Protein AF-0000000080640232 (afdb_homodimer)

Structure (mmCIF, N/CA/C/O backbone):
data_AF-0000000080640232-model_v1
#
loop_
_entity.id
_entity.type
_entity.pdbx_description
1 polymer 'RNase H type-1 domain-containing protein'
#
loop_
_atom_site.group_PDB
_atom_site.id
_atom_site.type_symbol
_atom_site.label_atom_id
_atom_site.label_alt_id
_atom_site.label_comp_id
_atom_site.label_asym_id
_atom_site.label_entity_id
_atom_site.label_seq_id
_atom_site.pdbx_PDB_ins_code
_atom_site.Cartn_x
_atom_site.Cartn_y
_atom_site.Cartn_z
_atom_site.occupancy
_atom_site.B_iso_or_equiv
_atom_site.auth_seq_id
_atom_site.auth_comp_id
_atom_site.auth_asym_id
_atom_site.auth_atom_id
_atom_site.pdbx_PDB_model_num
ATOM 1 N N . MET A 1 1 ? -16.219 -13.844 7.098 1 64.94 1 MET A N 1
ATOM 2 C CA . MET A 1 1 ? -15.445 -12.703 6.633 1 64.94 1 MET A CA 1
ATOM 3 C C . MET A 1 1 ? -14.914 -12.938 5.223 1 64.94 1 MET A C 1
ATOM 5 O O . MET A 1 1 ? -14.602 -14.07 4.859 1 64.94 1 MET A O 1
ATOM 9 N N . MET A 1 2 ? -15.164 -11.992 4.281 1 86.12 2 MET A N 1
ATOM 10 C CA . MET A 1 2 ? -14.773 -12.203 2.891 1 86.12 2 MET A CA 1
ATOM 11 C C . MET A 1 2 ? -13.258 -12.289 2.762 1 86.12 2 MET A C 1
ATOM 13 O O . MET A 1 2 ? -12.523 -11.625 3.502 1 86.12 2 MET A O 1
ATOM 17 N N . PRO A 1 3 ? -12.766 -13.195 1.991 1 94.94 3 PRO A N 1
ATOM 18 C CA . PRO A 1 3 ? -11.312 -13.305 1.827 1 94.94 3 PRO A CA 1
ATOM 19 C C . PRO A 1 3 ? -10.672 -12.023 1.308 1 94.94 3 PRO A C 1
ATOM 21 O O . PRO A 1 3 ? -11.32 -11.266 0.574 1 94.94 3 PRO A O 1
ATOM 24 N N . ALA A 1 4 ? -9.469 -11.773 1.752 1 98 4 ALA A N 1
ATOM 25 C CA . ALA A 1 4 ? -8.688 -10.711 1.118 1 98 4 ALA A CA 1
ATOM 26 C C . ALA A 1 4 ? -8.414 -11.031 -0.348 1 98 4 ALA A C 1
ATOM 28 O O . ALA A 1 4 ? -8.039 -12.156 -0.685 1 98 4 ALA A O 1
ATOM 29 N N . GLU A 1 5 ? -8.711 -10.078 -1.207 1 98.62 5 GLU A N 1
ATOM 30 C CA . GLU A 1 5 ? -8.391 -10.227 -2.625 1 98.62 5 GLU A CA 1
ATOM 31 C C . GLU A 1 5 ? -7.035 -9.617 -2.955 1 98.62 5 GLU A C 1
ATOM 33 O O . GLU A 1 5 ? -6.801 -8.438 -2.682 1 98.62 5 GLU A O 1
ATOM 38 N N . ILE A 1 6 ? -6.156 -10.422 -3.543 1 98.88 6 ILE A N 1
ATOM 39 C CA . ILE A 1 6 ? -4.801 -9.945 -3.805 1 98.88 6 ILE A CA 1
ATOM 40 C C . ILE A 1 6 ? -4.461 -10.141 -5.281 1 98.88 6 ILE A C 1
ATOM 42 O O . ILE A 1 6 ? -4.43 -11.273 -5.773 1 98.88 6 ILE A O 1
ATOM 46 N N . TYR A 1 7 ? -4.23 -9.039 -5.977 1 98.94 7 TYR A N 1
ATOM 47 C CA . TYR A 1 7 ? -3.77 -9.07 -7.359 1 98.94 7 TYR A CA 1
ATOM 48 C C . TYR A 1 7 ? -2.254 -8.93 -7.434 1 98.94 7 TYR A C 1
ATOM 50 O O . TYR A 1 7 ? -1.674 -8.031 -6.82 1 98.94 7 TYR A O 1
ATOM 58 N N . VAL A 1 8 ? -1.625 -9.891 -8.203 1 98.94 8 VAL A N 1
ATOM 59 C CA . VAL A 1 8 ? -0.167 -9.867 -8.242 1 98.94 8 VAL A CA 1
ATOM 60 C C . VAL A 1 8 ? 0.308 -9.906 -9.695 1 98.94 8 VAL A C 1
ATOM 62 O O . VAL A 1 8 ? -0.36 -10.477 -10.555 1 98.94 8 VAL A O 1
ATOM 65 N N . ASP A 1 9 ? 1.468 -9.281 -9.93 1 98.94 9 ASP A N 1
ATOM 66 C CA . ASP A 1 9 ? 2.102 -9.289 -11.242 1 98.94 9 ASP A CA 1
ATOM 67 C C . ASP A 1 9 ? 3.602 -9.023 -11.133 1 98.94 9 ASP A C 1
ATOM 69 O O . ASP A 1 9 ? 4.047 -8.32 -10.219 1 98.94 9 ASP A O 1
ATOM 73 N N . GLY A 1 10 ? 4.344 -9.641 -12.008 1 98.88 10 GLY A N 1
ATOM 74 C CA . GLY A 1 10 ? 5.758 -9.352 -12.203 1 98.88 10 GLY A CA 1
ATOM 75 C C . GLY A 1 10 ? 6.066 -8.773 -13.57 1 98.88 10 GLY A C 1
ATOM 76 O O . GLY A 1 10 ? 5.352 -9.047 -14.539 1 98.88 10 GLY A O 1
ATOM 77 N N . ALA A 1 11 ? 7.125 -7.977 -13.586 1 98.62 11 ALA A N 1
ATOM 78 C CA . ALA A 1 11 ? 7.578 -7.395 -14.844 1 98.62 11 ALA A CA 1
ATOM 79 C C . ALA A 1 11 ? 9.102 -7.328 -14.906 1 98.62 11 ALA A C 1
ATOM 81 O O . ALA A 1 11 ? 9.766 -7.215 -13.867 1 98.62 11 ALA A O 1
ATOM 82 N N . SER A 1 12 ? 9.617 -7.391 -16.109 1 98.56 12 SER A N 1
ATOM 83 C CA . SER A 1 12 ? 11.055 -7.301 -16.344 1 98.56 12 SER A CA 1
ATOM 84 C C . SER A 1 12 ? 11.359 -6.422 -17.547 1 98.56 12 SER A C 1
ATOM 86 O O . SER A 1 12 ? 10.703 -6.527 -18.578 1 98.56 12 SER A O 1
ATOM 88 N N . ALA A 1 13 ? 12.305 -5.504 -17.359 1 98 13 ALA A N 1
ATOM 89 C CA . ALA A 1 13 ? 12.867 -4.77 -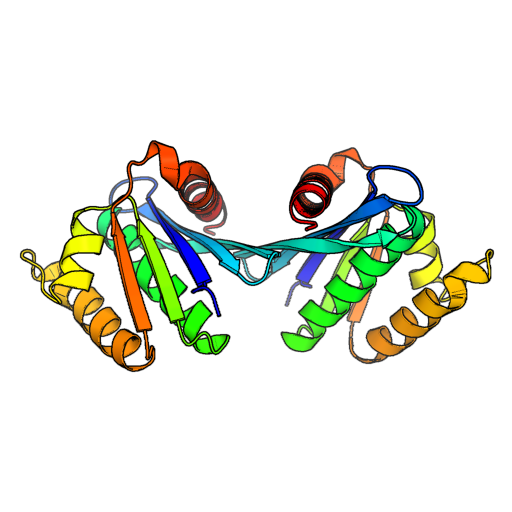18.5 1 98 13 ALA A CA 1
ATOM 90 C C . ALA A 1 13 ? 14 -5.551 -19.141 1 98 13 ALA A C 1
ATOM 92 O O . ALA A 1 13 ? 15.164 -5.414 -18.75 1 98 13 ALA A O 1
ATOM 93 N N . GLY A 1 14 ? 13.727 -6.238 -20.141 1 96.19 14 GLY A N 1
ATOM 94 C CA . GLY A 1 14 ? 14.594 -7.293 -20.641 1 96.19 14 GLY A CA 1
ATOM 95 C C . GLY A 1 14 ? 14.273 -8.656 -20.062 1 96.19 14 GLY A C 1
ATOM 96 O O . GLY A 1 14 ? 13.359 -8.789 -19.25 1 96.19 14 GLY A O 1
ATOM 97 N N . ASN A 1 15 ? 15.023 -9.641 -20.609 1 96.06 15 ASN A N 1
ATOM 98 C CA . ASN A 1 15 ? 14.797 -11 -20.109 1 96.06 15 ASN A CA 1
ATOM 99 C C . ASN A 1 15 ? 16.047 -11.852 -20.219 1 96.06 15 ASN A C 1
ATOM 101 O O . ASN A 1 15 ? 16.25 -12.562 -21.203 1 96.06 15 ASN A O 1
ATOM 105 N N . PRO A 1 16 ? 16.828 -11.891 -19 1 97.25 16 PRO A N 1
ATOM 106 C CA . PRO A 1 16 ? 16.562 -11.234 -17.719 1 97.25 16 PRO A CA 1
ATOM 107 C C . PRO A 1 16 ? 16.922 -9.75 -17.734 1 97.25 16 PRO A C 1
ATOM 109 O O . PRO A 1 16 ? 17.578 -9.281 -18.672 1 97.25 16 PRO A O 1
ATOM 112 N N . GLY A 1 17 ? 16.469 -8.969 -16.797 1 98.19 17 GLY A N 1
ATOM 113 C CA . GLY A 1 17 ? 16.766 -7.566 -16.578 1 98.19 17 GLY A CA 1
ATOM 114 C C . GLY A 1 17 ? 16.172 -7.02 -15.297 1 98.19 17 GLY A C 1
ATOM 115 O O . GLY A 1 17 ? 15.633 -7.777 -14.484 1 98.19 17 GLY A O 1
ATOM 116 N N . PRO A 1 18 ? 16.375 -5.699 -15.109 1 98.62 18 PRO A N 1
ATOM 117 C CA . PRO A 1 18 ? 15.703 -5.082 -13.961 1 98.62 18 PRO A CA 1
ATOM 118 C C . PRO A 1 18 ? 14.219 -5.43 -13.891 1 98.62 18 PRO A C 1
ATOM 120 O O . PRO A 1 18 ? 13.5 -5.305 -14.883 1 98.62 18 PRO A O 1
ATOM 123 N N . SER A 1 19 ? 13.828 -5.918 -12.68 1 98.88 19 SER A N 1
ATOM 124 C CA . SER A 1 19 ? 12.469 -6.43 -12.531 1 98.88 19 SER A CA 1
ATOM 125 C C . SER A 1 19 ? 11.789 -5.844 -11.305 1 98.88 19 SER A C 1
ATOM 127 O O . SER A 1 19 ? 12.453 -5.297 -10.422 1 98.88 19 SER A O 1
ATOM 129 N N . GLY A 1 20 ? 10.523 -5.84 -11.352 1 98.88 20 GLY A N 1
ATOM 130 C CA . GLY A 1 20 ? 9.688 -5.402 -10.242 1 98.88 20 GLY A CA 1
ATOM 131 C C . GLY A 1 20 ? 8.414 -6.215 -10.102 1 98.88 20 GLY A C 1
ATOM 132 O O . GLY A 1 20 ? 8.008 -6.902 -11.039 1 98.88 20 GLY A O 1
ATOM 133 N N . ILE A 1 21 ? 7.883 -6.16 -8.898 1 98.94 21 ILE A N 1
ATOM 134 C CA . ILE A 1 21 ? 6.605 -6.832 -8.672 1 98.94 21 ILE A CA 1
ATOM 135 C C . ILE A 1 21 ? 5.574 -5.824 -8.164 1 98.94 21 ILE A C 1
ATOM 137 O O . ILE A 1 21 ? 5.93 -4.84 -7.512 1 98.94 21 ILE A O 1
ATOM 141 N N . GLY A 1 22 ? 4.367 -6.059 -8.547 1 98.94 22 GLY A N 1
ATOM 142 C CA . GLY A 1 22 ? 3.207 -5.309 -8.094 1 98.94 22 GLY A CA 1
ATOM 143 C C . GLY A 1 22 ? 2.219 -6.152 -7.312 1 98.94 22 GLY A C 1
ATOM 144 O O . GLY A 1 22 ? 1.905 -7.277 -7.707 1 98.94 22 GLY A O 1
ATOM 145 N N . ILE A 1 23 ? 1.81 -5.664 -6.168 1 98.94 23 ILE A N 1
ATOM 146 C CA . ILE A 1 23 ? 0.815 -6.305 -5.316 1 98.94 23 ILE A CA 1
ATOM 147 C C . ILE A 1 23 ? -0.3 -5.312 -4.984 1 98.94 23 ILE A C 1
ATOM 149 O O . ILE A 1 23 ? -0.033 -4.199 -4.527 1 98.94 23 ILE A O 1
ATOM 153 N N . PHE A 1 24 ? -1.502 -5.711 -5.305 1 98.94 24 PHE A N 1
ATOM 154 C CA . PHE A 1 24 ? -2.684 -4.914 -5.004 1 98.94 24 PHE A CA 1
ATOM 155 C C . PHE A 1 24 ? -3.664 -5.699 -4.141 1 98.94 24 PHE A C 1
ATOM 157 O O . PHE A 1 24 ? -4.152 -6.754 -4.551 1 98.94 24 PHE A O 1
ATOM 164 N N . ILE A 1 25 ? -3.941 -5.145 -2.922 1 98.75 25 ILE A N 1
ATOM 165 C CA . ILE A 1 25 ? -4.766 -5.859 -1.952 1 98.75 25 ILE A CA 1
ATOM 166 C C . ILE A 1 25 ? -6.066 -5.094 -1.721 1 98.75 25 ILE A C 1
ATOM 168 O O . ILE A 1 25 ? -6.051 -3.879 -1.502 1 98.75 25 ILE A O 1
ATOM 172 N N . LYS A 1 26 ? -7.152 -5.789 -1.836 1 97.94 26 LYS A N 1
ATOM 173 C CA . LYS A 1 26 ? -8.469 -5.336 -1.382 1 97.94 26 LYS A CA 1
ATOM 174 C C . LYS A 1 26 ? -8.93 -6.133 -0.166 1 97.94 26 LYS A C 1
ATOM 176 O O . LYS A 1 26 ? -9.133 -7.344 -0.253 1 97.94 26 LYS A O 1
ATOM 181 N N . HIS A 1 27 ? -9.078 -5.48 0.946 1 97.19 27 HIS A N 1
ATOM 182 C CA . HIS A 1 27 ? -9.484 -6.164 2.168 1 97.19 27 HIS A CA 1
ATOM 183 C C . HIS A 1 27 ? -10.219 -5.219 3.113 1 97.19 27 HIS A C 1
ATOM 185 O O . HIS A 1 27 ? -9.75 -4.109 3.375 1 97.19 27 HIS A O 1
ATOM 191 N N . ASP A 1 28 ? -11.398 -5.574 3.619 1 93.69 28 ASP A N 1
ATOM 192 C CA . ASP A 1 28 ? -12.172 -4.848 4.629 1 93.69 28 ASP A CA 1
ATOM 193 C C . ASP A 1 28 ? -12.422 -3.408 4.191 1 93.69 28 ASP A C 1
ATOM 195 O O . ASP A 1 28 ? -12.234 -2.475 4.973 1 93.69 28 ASP A O 1
ATOM 199 N N . GLY A 1 29 ? -12.734 -3.246 2.957 1 93.69 29 GLY A N 1
ATOM 200 C CA . GLY A 1 29 ? -13.172 -1.959 2.443 1 93.69 29 GLY A CA 1
ATOM 201 C C . GLY A 1 29 ? -12.031 -1.005 2.166 1 93.69 29 GLY A C 1
ATOM 202 O O . GLY A 1 29 ? -12.25 0.146 1.783 1 93.69 29 GLY A O 1
ATOM 203 N N . LYS A 1 30 ? -10.82 -1.376 2.303 1 96.69 30 LYS A N 1
ATOM 204 C CA . LYS A 1 30 ? -9.625 -0.581 2.035 1 96.69 30 LYS A CA 1
ATOM 205 C C . LYS A 1 30 ? -8.781 -1.212 0.931 1 96.69 30 LYS A C 1
ATOM 207 O O . LYS A 1 30 ? -8.938 -2.395 0.62 1 96.69 30 LYS A O 1
ATOM 212 N N . THR A 1 31 ? -7.945 -0.368 0.362 1 98.19 31 THR A N 1
ATOM 213 C CA . THR A 1 31 ? -7.004 -0.929 -0.6 1 98.19 31 THR A CA 1
ATOM 214 C C . THR A 1 31 ? -5.57 -0.558 -0.231 1 98.19 31 THR A C 1
ATOM 216 O O . THR A 1 31 ? -5.324 0.518 0.319 1 98.19 31 THR A O 1
ATOM 219 N N . GLU A 1 32 ? -4.684 -1.518 -0.514 1 98.44 32 GLU A N 1
ATOM 220 C CA . GLU A 1 32 ? -3.24 -1.338 -0.368 1 98.44 32 GLU A CA 1
ATOM 221 C C . GLU A 1 32 ? -2.504 -1.726 -1.646 1 98.44 32 GLU A C 1
ATOM 223 O O . GLU A 1 32 ? -2.861 -2.707 -2.301 1 98.44 32 GLU A O 1
ATOM 228 N N . SER A 1 33 ? -1.533 -0.943 -1.997 1 98.75 33 SER A N 1
ATOM 229 C CA . SER A 1 33 ? -0.724 -1.232 -3.176 1 98.75 33 SER A CA 1
ATOM 230 C C . SER A 1 33 ? 0.765 -1.196 -2.848 1 98.75 33 SER A C 1
ATOM 232 O O . SER A 1 33 ? 1.215 -0.347 -2.076 1 98.75 33 SER A O 1
ATOM 234 N N . PHE A 1 34 ? 1.53 -2.084 -3.482 1 98.81 34 PHE A N 1
ATOM 235 C CA . PHE A 1 34 ? 2.971 -2.178 -3.285 1 98.81 34 PHE A CA 1
ATOM 236 C C . PHE A 1 34 ? 3.697 -2.275 -4.621 1 98.81 34 PHE A C 1
ATOM 238 O O . PHE A 1 34 ? 3.316 -3.068 -5.484 1 98.81 34 PHE A O 1
ATOM 245 N N . SER A 1 35 ? 4.637 -1.465 -4.832 1 98.88 35 SER A N 1
ATOM 246 C CA . SER A 1 35 ? 5.637 -1.589 -5.887 1 98.88 35 SER A CA 1
ATOM 247 C C . SER A 1 35 ? 7.012 -1.897 -5.309 1 98.88 35 SER A C 1
ATOM 249 O O . SER A 1 35 ? 7.598 -1.067 -4.605 1 98.88 35 SER A O 1
ATOM 251 N N . ILE A 1 36 ? 7.559 -3.088 -5.688 1 98.81 36 ILE A N 1
ATOM 252 C CA . ILE A 1 36 ? 8.773 -3.562 -5.039 1 98.81 36 ILE A CA 1
ATOM 253 C C . ILE A 1 36 ? 9.797 -3.967 -6.102 1 98.81 36 ILE A C 1
ATOM 255 O O . ILE A 1 36 ? 9.578 -4.922 -6.852 1 98.81 36 ILE A O 1
ATOM 259 N N . PRO A 1 37 ? 10.914 -3.197 -6.223 1 98.81 37 PRO A N 1
ATOM 260 C CA . PRO A 1 37 ? 11.992 -3.658 -7.105 1 98.81 37 PRO A CA 1
ATOM 261 C C . PRO A 1 37 ? 12.648 -4.945 -6.609 1 98.81 37 PRO A C 1
ATOM 263 O O . PRO A 1 37 ? 12.828 -5.125 -5.402 1 98.81 37 PRO A O 1
ATOM 266 N N . ILE A 1 38 ? 13.023 -5.82 -7.59 1 98.56 38 ILE A N 1
ATOM 267 C CA . ILE A 1 38 ? 13.555 -7.102 -7.133 1 98.56 38 ILE A CA 1
ATOM 268 C C . ILE A 1 38 ? 14.867 -7.402 -7.859 1 98.56 38 ILE A C 1
ATOM 270 O O . ILE A 1 38 ? 15.32 -8.547 -7.879 1 98.56 38 ILE A O 1
ATOM 274 N N . GLY A 1 39 ? 15.461 -6.438 -8.477 1 98.25 39 GLY A N 1
ATOM 275 C CA . GLY A 1 39 ? 16.703 -6.621 -9.188 1 98.25 39 GLY A CA 1
ATOM 276 C C . GLY A 1 39 ? 16.547 -7.34 -10.516 1 98.25 39 GLY A C 1
ATOM 277 O O . GLY A 1 39 ? 15.516 -7.18 -11.188 1 98.25 39 GLY A O 1
ATOM 278 N N . ASP A 1 40 ? 17.578 -8.078 -10.914 1 98.56 40 ASP A N 1
ATOM 279 C CA . ASP A 1 40 ? 17.562 -8.711 -12.227 1 98.56 40 ASP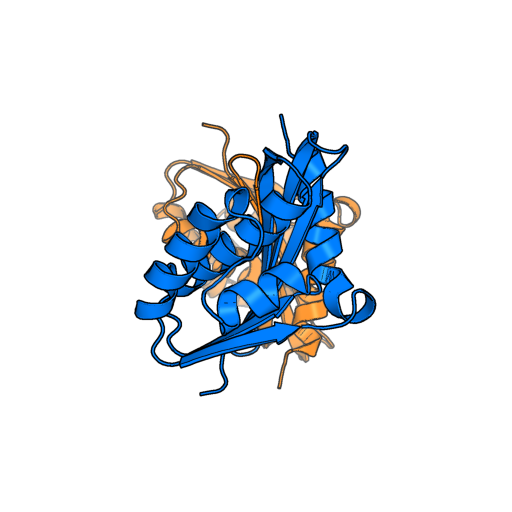 A CA 1
ATOM 280 C C . ASP A 1 40 ? 16.938 -10.109 -12.164 1 98.56 40 ASP A C 1
ATOM 282 O O . ASP A 1 40 ? 17.422 -10.969 -11.43 1 98.56 40 ASP A O 1
ATOM 286 N N . HIS A 1 41 ? 15.914 -10.32 -12.852 1 98.44 41 HIS A N 1
ATOM 287 C CA . HIS A 1 41 ? 15.219 -11.602 -12.984 1 98.44 41 HIS A CA 1
ATOM 288 C C . HIS A 1 41 ? 14.617 -11.766 -14.375 1 98.44 41 HIS A C 1
ATOM 290 O O . HIS A 1 41 ? 14.555 -10.797 -15.141 1 98.44 41 HIS A O 1
ATOM 296 N N . SER A 1 42 ? 14.273 -12.992 -14.672 1 98.25 42 SER A N 1
ATOM 297 C CA . SER A 1 42 ? 13.414 -13.203 -15.836 1 98.25 42 SER A CA 1
ATOM 298 C C . SER A 1 42 ? 11.969 -12.812 -15.531 1 98.25 42 SER A C 1
ATOM 300 O O . SER A 1 42 ? 11.578 -12.703 -14.367 1 98.25 42 SER A O 1
ATOM 302 N N . ASN A 1 43 ? 11.234 -12.562 -16.594 1 97.69 43 ASN A N 1
ATOM 303 C CA . ASN A 1 43 ? 9.828 -12.211 -16.438 1 97.69 43 ASN A CA 1
ATOM 304 C C . ASN A 1 43 ? 9.07 -13.273 -15.633 1 97.69 43 ASN A C 1
ATOM 306 O O . ASN A 1 43 ? 8.297 -12.938 -14.742 1 97.69 43 ASN A O 1
ATOM 310 N N . GLN A 1 44 ? 9.367 -14.5 -15.953 1 98 44 GLN A N 1
ATOM 311 C CA . GLN A 1 44 ? 8.672 -15.602 -15.281 1 98 44 GLN A CA 1
ATOM 312 C C . GLN A 1 44 ? 9.047 -15.664 -13.805 1 98 44 GLN A C 1
ATOM 314 O O . GLN A 1 44 ? 8.188 -15.898 -12.953 1 98 44 GLN A O 1
ATOM 319 N N . GLU A 1 45 ? 10.281 -15.492 -13.531 1 98.56 45 GLU A N 1
ATOM 320 C CA . GLU A 1 45 ? 10.719 -15.445 -12.141 1 98.56 45 GLU A CA 1
ATOM 321 C C . GLU A 1 45 ? 10.008 -14.32 -11.383 1 98.56 45 GLU A C 1
ATOM 323 O O . GLU A 1 45 ? 9.578 -14.508 -10.242 1 98.56 45 GLU A O 1
ATOM 328 N N . ALA A 1 46 ? 9.906 -13.203 -12.047 1 98.81 46 ALA A N 1
ATOM 329 C CA . ALA A 1 46 ? 9.258 -12.055 -11.422 1 98.81 46 ALA A CA 1
ATOM 330 C C . ALA A 1 46 ? 7.801 -12.367 -11.086 1 98.81 46 ALA A C 1
ATOM 332 O O . ALA A 1 46 ? 7.305 -11.977 -10.031 1 98.81 46 ALA A O 1
ATOM 333 N N . GLU A 1 47 ? 7.168 -13.062 -11.945 1 98.88 47 GLU A N 1
ATOM 334 C CA . GLU A 1 47 ? 5.781 -13.453 -11.711 1 98.88 47 GLU A CA 1
ATOM 335 C C . GLU A 1 47 ? 5.656 -14.359 -10.492 1 98.88 47 GLU A C 1
ATOM 337 O O . GLU A 1 47 ? 4.754 -14.188 -9.672 1 98.88 47 GLU A O 1
ATOM 342 N N . PHE A 1 48 ? 6.508 -15.305 -10.344 1 98.88 48 PHE A N 1
ATOM 343 C CA . PHE A 1 48 ? 6.516 -16.172 -9.18 1 98.88 48 PHE A CA 1
ATOM 344 C C . PHE A 1 48 ? 6.789 -15.383 -7.906 1 98.88 48 PHE A C 1
ATOM 346 O O . PHE A 1 48 ? 6.117 -15.578 -6.891 1 98.88 48 PHE A O 1
ATOM 353 N N . LEU A 1 49 ? 7.727 -14.492 -8.016 1 98.94 49 LEU A N 1
ATOM 354 C CA . LEU A 1 49 ? 8.117 -13.711 -6.855 1 98.94 49 LEU A CA 1
ATOM 355 C C . LEU A 1 49 ? 6.988 -12.781 -6.414 1 98.94 49 LEU A C 1
ATOM 357 O O . LEU A 1 49 ? 6.82 -12.523 -5.219 1 98.94 49 LEU A O 1
ATOM 361 N N . ALA A 1 50 ? 6.23 -12.305 -7.375 1 98.94 50 ALA A N 1
ATOM 362 C CA . ALA A 1 50 ? 5.082 -11.469 -7.035 1 98.94 50 ALA A CA 1
ATOM 363 C C . ALA A 1 50 ? 4.102 -12.227 -6.141 1 98.94 50 ALA A C 1
ATOM 365 O O . ALA A 1 50 ? 3.611 -11.68 -5.148 1 98.94 50 ALA A O 1
ATOM 366 N N . LEU A 1 51 ? 3.85 -13.484 -6.48 1 98.94 51 LEU A N 1
ATOM 367 C CA . LEU A 1 51 ? 2.959 -14.305 -5.664 1 98.94 51 LEU A CA 1
ATOM 368 C C . LEU A 1 51 ? 3.557 -14.547 -4.285 1 98.94 51 LEU A C 1
ATOM 370 O O . LEU A 1 51 ? 2.889 -14.344 -3.268 1 98.94 51 LEU A O 1
ATOM 374 N N . ILE A 1 52 ? 4.773 -14.891 -4.246 1 98.94 52 ILE A N 1
ATOM 375 C CA . ILE A 1 52 ? 5.449 -15.25 -3.004 1 98.94 52 ILE A CA 1
ATOM 376 C C . ILE A 1 52 ? 5.477 -14.047 -2.062 1 98.94 52 ILE A C 1
ATOM 378 O O . ILE A 1 52 ? 5.121 -14.164 -0.888 1 98.94 52 ILE A O 1
ATOM 382 N N . GLU A 1 53 ? 5.875 -12.898 -2.586 1 98.88 53 GLU A N 1
ATOM 383 C CA . GLU A 1 53 ? 5.934 -11.703 -1.748 1 98.88 53 GLU A CA 1
ATOM 384 C C . GLU A 1 53 ? 4.539 -11.281 -1.293 1 98.88 53 GLU A C 1
ATOM 386 O O . GLU A 1 53 ? 4.363 -10.812 -0.168 1 98.88 53 GLU A O 1
ATOM 391 N N . GLY A 1 54 ? 3.561 -11.422 -2.215 1 98.88 54 GLY A N 1
ATOM 392 C CA . GLY A 1 54 ? 2.184 -11.188 -1.806 1 98.88 54 GLY A CA 1
ATOM 393 C C . GLY A 1 54 ? 1.742 -12.086 -0.664 1 98.88 54 GLY A C 1
ATOM 394 O O . GLY A 1 54 ? 1.087 -11.625 0.274 1 98.88 54 GLY A O 1
ATOM 395 N N . MET A 1 55 ? 2.117 -13.328 -0.71 1 98.81 55 MET A N 1
ATOM 396 C CA . MET A 1 55 ? 1.774 -14.281 0.34 1 98.81 55 MET A CA 1
ATOM 397 C C . MET A 1 55 ? 2.459 -13.914 1.653 1 98.81 55 MET A C 1
ATOM 399 O O . MET A 1 55 ? 1.842 -13.984 2.719 1 98.81 55 MET A O 1
ATOM 403 N N . LYS A 1 56 ? 3.699 -13.547 1.557 1 98.69 56 LYS A N 1
ATOM 404 C CA . LYS A 1 56 ? 4.426 -13.141 2.76 1 98.69 56 LYS A CA 1
ATOM 405 C C . LYS A 1 56 ? 3.773 -11.93 3.414 1 98.69 56 LYS A C 1
ATOM 407 O O . LYS A 1 56 ? 3.619 -11.883 4.637 1 98.69 56 LYS A O 1
ATOM 412 N N . LEU A 1 57 ? 3.432 -10.977 2.621 1 97.81 57 LEU A N 1
ATOM 413 C CA . LEU A 1 57 ? 2.773 -9.773 3.115 1 97.81 57 LEU A CA 1
ATOM 414 C C . LEU A 1 57 ? 1.473 -10.125 3.832 1 97.81 57 LEU A C 1
ATOM 416 O O . LEU A 1 57 ? 1.218 -9.633 4.938 1 97.81 57 LEU A O 1
ATOM 420 N N . CYS A 1 58 ? 0.698 -10.969 3.227 1 98.25 58 CYS A N 1
ATOM 421 C CA . CYS A 1 58 ? -0.583 -11.359 3.805 1 98.25 58 CYS A CA 1
ATOM 422 C C . CYS A 1 58 ? -0.383 -12.141 5.098 1 98.25 58 CYS A C 1
ATOM 424 O O . CYS A 1 58 ? -1.124 -11.945 6.066 1 98.25 58 CYS A O 1
ATOM 426 N N . ALA A 1 59 ? 0.584 -13.023 5.105 1 97.69 59 ALA A N 1
ATOM 427 C CA . ALA A 1 59 ? 0.892 -13.789 6.309 1 97.69 59 ALA A CA 1
ATOM 428 C C . ALA A 1 59 ? 1.3 -12.867 7.453 1 97.69 59 ALA A C 1
ATOM 430 O O . ALA A 1 59 ? 0.839 -13.031 8.586 1 97.69 59 ALA A O 1
ATOM 431 N N . ALA A 1 60 ? 2.117 -11.891 7.156 1 95.5 60 ALA A N 1
ATOM 432 C CA . ALA A 1 60 ? 2.578 -10.93 8.156 1 95.5 60 ALA A CA 1
ATOM 433 C C . ALA A 1 60 ? 1.41 -10.133 8.727 1 95.5 60 ALA A C 1
ATOM 435 O O . ALA A 1 60 ? 1.448 -9.703 9.883 1 95.5 60 ALA A O 1
ATOM 436 N N . ARG A 1 61 ? 0.363 -10.023 7.977 1 94 61 ARG A N 1
ATOM 437 C CA . ARG A 1 61 ? -0.81 -9.258 8.391 1 94 61 ARG A CA 1
ATOM 438 C C . ARG A 1 61 ? -1.813 -10.156 9.117 1 94 61 ARG A C 1
ATOM 440 O O . ARG A 1 61 ? -2.842 -9.68 9.602 1 94 61 ARG A O 1
ATOM 447 N N . GLY A 1 62 ? -1.593 -11.367 9.062 1 95.31 62 GLY A N 1
ATOM 448 C CA . GLY A 1 62 ? -2.443 -12.32 9.758 1 95.31 62 GLY A CA 1
ATOM 449 C C . GLY A 1 62 ? -3.701 -12.672 8.992 1 95.31 62 GLY A C 1
ATOM 450 O O . GLY A 1 62 ? -4.707 -13.07 9.586 1 95.31 62 GLY A O 1
ATOM 451 N N . TYR A 1 63 ? -3.689 -12.445 7.699 1 96.38 63 TYR A N 1
ATOM 452 C CA . TYR A 1 63 ? -4.852 -12.836 6.906 1 96.38 63 TYR A CA 1
ATOM 453 C C . TYR A 1 63 ? -5.027 -14.352 6.91 1 96.38 63 TYR A C 1
ATOM 455 O O . TYR A 1 63 ? -4.086 -15.094 6.629 1 96.38 63 TYR A O 1
ATOM 463 N N . GLU A 1 64 ? -6.188 -14.766 7.195 1 95.69 64 GLU A N 1
ATOM 464 C CA . GLU A 1 64 ? -6.457 -16.203 7.281 1 95.69 64 GLU A CA 1
ATOM 465 C C . GLU A 1 64 ? -7.008 -16.734 5.965 1 95.69 64 GLU A C 1
ATOM 467 O O . GLU A 1 64 ? -6.742 -17.891 5.598 1 95.69 64 GLU A O 1
ATOM 472 N N . SER A 1 65 ? -7.812 -15.914 5.344 1 97.5 65 SER A N 1
ATOM 473 C CA . SER A 1 65 ? -8.43 -16.281 4.074 1 97.5 65 SER A CA 1
ATOM 474 C C . SER A 1 65 ? -7.98 -15.344 2.953 1 97.5 65 SER A C 1
ATOM 476 O O . SER A 1 65 ? -8.188 -14.133 3.023 1 97.5 65 SER A O 1
ATOM 478 N N . VAL A 1 66 ? -7.332 -15.977 1.968 1 98.56 66 VAL A N 1
ATOM 479 C CA . VAL A 1 66 ? -6.75 -15.164 0.909 1 98.56 66 VAL A CA 1
ATOM 480 C C . VAL A 1 66 ? -7.156 -15.719 -0.455 1 98.56 66 VAL A C 1
ATOM 482 O O . VAL A 1 66 ? -7.227 -16.938 -0.641 1 98.56 66 VAL A O 1
ATOM 485 N N . SER A 1 67 ? -7.531 -14.82 -1.364 1 98.75 67 SER A N 1
ATOM 486 C CA . SER A 1 67 ? -7.824 -15.141 -2.758 1 98.75 67 SER A CA 1
ATOM 487 C C . SER A 1 67 ? -6.91 -14.367 -3.705 1 98.75 67 SER A C 1
ATOM 489 O O . SER A 1 67 ? -7.152 -13.188 -3.988 1 98.75 67 SER A O 1
ATOM 491 N N . PHE A 1 68 ? -5.922 -15.086 -4.199 1 98.88 68 PHE A N 1
ATOM 492 C CA . PHE A 1 68 ? -4.957 -14.461 -5.102 1 98.88 68 PHE A CA 1
ATOM 493 C C . PHE A 1 68 ? -5.465 -14.492 -6.539 1 98.88 68 PHE A C 1
ATOM 495 O O . PHE A 1 68 ? -6.191 -15.406 -6.93 1 98.88 68 PHE A O 1
ATOM 502 N N . ARG A 1 69 ? -5.059 -13.445 -7.316 1 98.88 69 ARG A N 1
ATOM 503 C CA . ARG A 1 69 ? -5.348 -13.328 -8.742 1 98.88 69 ARG A CA 1
ATOM 504 C C . ARG A 1 69 ? -4.094 -12.961 -9.531 1 98.88 69 ARG A C 1
ATOM 506 O O . ARG A 1 69 ? -3.307 -12.117 -9.102 1 98.88 69 ARG A O 1
ATOM 513 N N . THR A 1 70 ? -3.881 -13.648 -10.617 1 98.88 70 THR A N 1
ATOM 514 C CA . THR A 1 70 ? -2.717 -13.438 -11.469 1 98.88 70 THR A CA 1
ATOM 515 C C . THR A 1 70 ? -3.078 -13.656 -12.938 1 98.88 70 THR A C 1
ATOM 517 O O . THR A 1 70 ? -3.969 -14.445 -13.25 1 98.88 70 THR A O 1
ATOM 520 N N . ASP A 1 71 ? -2.385 -12.945 -13.797 1 98.88 71 ASP A N 1
ATOM 521 C CA . ASP A 1 71 ? -2.613 -13.203 -15.211 1 98.88 71 ASP A CA 1
ATOM 522 C C . ASP A 1 71 ? -1.556 -14.148 -15.773 1 98.88 71 ASP A C 1
ATOM 524 O O . ASP A 1 71 ? -1.447 -14.312 -17 1 98.88 71 ASP A O 1
ATOM 528 N N . SER A 1 72 ? -0.753 -14.727 -14.977 1 98.62 72 SER A N 1
ATOM 529 C CA . SER A 1 72 ? 0.195 -15.766 -15.359 1 98.62 72 SER A CA 1
ATOM 530 C C . SER A 1 72 ? -0.41 -17.156 -15.188 1 98.62 72 SER A C 1
ATOM 532 O O . SER A 1 72 ? -0.601 -17.625 -14.062 1 98.62 72 SER A O 1
ATOM 534 N N . ASP A 1 73 ? -0.609 -17.781 -16.297 1 97.81 73 ASP A N 1
ATOM 535 C CA . ASP A 1 73 ? -1.157 -19.141 -16.25 1 97.81 73 ASP A CA 1
ATOM 536 C C . ASP A 1 73 ? -0.173 -20.109 -15.594 1 97.81 73 ASP A C 1
ATOM 538 O O . ASP A 1 73 ? -0.579 -21 -14.852 1 97.81 73 ASP A O 1
ATOM 542 N N . ILE A 1 74 ? 1.036 -19.906 -15.789 1 97.5 74 ILE A N 1
ATOM 543 C CA . ILE A 1 74 ? 2.08 -20.766 -15.258 1 97.5 74 ILE A CA 1
ATOM 544 C C . ILE A 1 74 ? 2.113 -20.672 -13.734 1 97.5 74 ILE A C 1
ATOM 546 O O . ILE A 1 74 ? 2.178 -21.688 -13.039 1 97.5 74 ILE A O 1
ATOM 550 N N . VAL A 1 75 ? 1.996 -19.484 -13.219 1 98.62 75 VAL A N 1
ATOM 551 C CA . VAL A 1 75 ? 2.043 -19.266 -11.773 1 98.62 75 VAL A CA 1
ATOM 552 C C . VAL A 1 75 ? 0.78 -19.828 -11.125 1 98.62 75 VAL A C 1
ATOM 554 O O . VAL A 1 75 ? 0.85 -20.5 -10.094 1 98.62 75 VAL A O 1
ATOM 557 N N . GLU A 1 76 ? -0.366 -19.562 -11.734 1 98.69 76 GLU A N 1
ATOM 558 C CA . GLU A 1 76 ? -1.62 -20.062 -11.18 1 98.69 76 GLU A CA 1
ATOM 559 C C . GLU A 1 76 ? -1.613 -21.594 -11.102 1 98.69 76 GLU A C 1
ATOM 561 O O . GLU A 1 76 ? -1.913 -22.156 -10.047 1 98.69 76 GLU A O 1
ATOM 566 N N . ARG A 1 77 ? -1.203 -22.25 -12.156 1 98 77 ARG A N 1
ATOM 567 C CA . ARG A 1 77 ? -1.199 -23.703 -12.219 1 98 77 ARG A CA 1
ATOM 568 C C . ARG A 1 77 ? -0.183 -24.297 -11.242 1 98 77 ARG A C 1
ATOM 570 O O . ARG A 1 77 ? -0.467 -25.281 -10.562 1 98 77 ARG A O 1
ATOM 577 N N . ALA A 1 78 ? 0.962 -23.703 -11.234 1 98.19 78 ALA A N 1
ATOM 578 C CA . ALA A 1 78 ? 2.008 -24.172 -10.336 1 98.19 78 ALA A CA 1
ATOM 579 C C . ALA A 1 78 ? 1.546 -24.125 -8.883 1 98.19 78 ALA A C 1
ATOM 581 O O . ALA A 1 78 ? 1.789 -25.062 -8.109 1 98.19 78 ALA A O 1
ATOM 582 N N . ALA A 1 79 ? 0.921 -23.062 -8.492 1 98.31 79 ALA A N 1
ATOM 583 C CA . ALA A 1 79 ? 0.441 -22.891 -7.121 1 98.31 79 ALA A CA 1
ATOM 584 C C . ALA A 1 79 ? -0.709 -23.859 -6.824 1 98.31 79 ALA A C 1
ATOM 586 O O . ALA A 1 79 ? -0.776 -24.438 -5.738 1 98.31 79 ALA A O 1
ATOM 587 N N . ASP A 1 80 ? -1.571 -24 -7.77 1 97.06 80 ASP A N 1
ATOM 588 C CA . ASP A 1 80 ? -2.754 -24.844 -7.582 1 97.06 80 ASP A CA 1
ATOM 589 C C . ASP A 1 80 ? -2.379 -26.312 -7.52 1 97.06 80 ASP A C 1
ATOM 591 O O . ASP A 1 80 ? -2.793 -27.031 -6.602 1 97.06 80 ASP A O 1
ATOM 595 N N . LEU A 1 81 ? -1.521 -26.719 -8.414 1 96.62 81 LEU A N 1
ATOM 596 C CA . LEU A 1 81 ? -1.158 -28.125 -8.531 1 96.62 81 LEU A CA 1
ATOM 597 C C . LEU A 1 81 ? 0.041 -28.453 -7.648 1 96.62 81 LEU A C 1
ATOM 599 O O . LEU A 1 81 ? 0.381 -29.625 -7.469 1 96.62 81 LEU A O 1
ATOM 603 N N . GLU A 1 82 ? 0.729 -27.406 -7.199 1 97.25 82 GLU A N 1
ATOM 604 C CA . GLU A 1 82 ? 1.928 -27.547 -6.379 1 97.25 82 GLU A CA 1
ATOM 605 C C . GLU A 1 82 ? 3.018 -28.312 -7.121 1 97.25 82 GLU A C 1
ATOM 607 O O . GLU A 1 82 ? 3.666 -29.188 -6.551 1 97.25 82 GLU A O 1
ATOM 612 N N . ALA A 1 83 ? 3.049 -27.984 -8.398 1 96.56 83 ALA A N 1
ATOM 613 C CA . ALA A 1 83 ? 4.027 -28.594 -9.297 1 96.56 83 ALA A CA 1
ATOM 614 C C . ALA A 1 83 ? 4.301 -27.688 -10.5 1 96.56 83 ALA A C 1
ATOM 616 O O . ALA A 1 83 ? 3.51 -26.797 -10.797 1 96.56 83 ALA A O 1
ATOM 617 N N . VAL A 1 84 ? 5.512 -27.922 -11.156 1 96.44 84 VAL A N 1
ATOM 618 C CA . VAL A 1 84 ? 5.863 -27.172 -12.352 1 96.44 84 VAL A CA 1
ATOM 619 C C . VAL A 1 84 ? 6.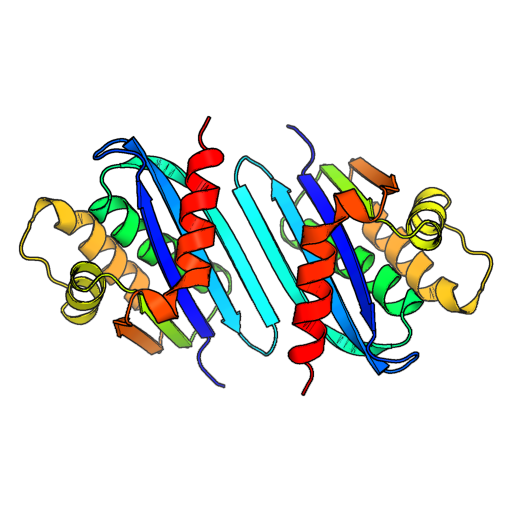621 -28.062 -13.328 1 96.44 84 VAL A C 1
ATOM 621 O O . VAL A 1 84 ? 7.379 -28.938 -12.914 1 96.44 84 VAL A O 1
ATOM 624 N N . LYS A 1 85 ? 6.422 -27.812 -14.523 1 94.94 85 LYS A N 1
ATOM 625 C CA . LYS A 1 85 ? 7.082 -28.609 -15.547 1 94.94 85 LYS A CA 1
ATOM 626 C C . LYS A 1 85 ? 8.562 -28.266 -15.648 1 94.94 85 LYS A C 1
ATOM 628 O O . LYS A 1 85 ? 9.414 -29.156 -15.68 1 94.94 85 LYS A O 1
ATOM 633 N N . ASN A 1 86 ? 8.844 -26.984 -15.688 1 95.62 86 ASN A N 1
ATOM 634 C CA . ASN A 1 86 ? 10.219 -26.516 -15.742 1 95.62 86 ASN A CA 1
ATOM 635 C C . ASN A 1 86 ? 10.852 -26.469 -14.352 1 95.62 86 ASN A C 1
ATOM 637 O O . ASN A 1 86 ? 10.531 -25.609 -13.547 1 95.62 86 ASN A O 1
ATOM 641 N N . LYS A 1 87 ? 11.805 -27.328 -14.109 1 95.06 87 LYS A N 1
ATOM 642 C CA . LYS A 1 87 ? 12.383 -27.547 -12.789 1 95.06 87 LYS A CA 1
ATOM 643 C C . LYS A 1 87 ? 13.125 -26.312 -12.297 1 95.06 87 LYS A C 1
ATOM 645 O O . LYS A 1 87 ? 13.367 -26.172 -11.094 1 95.06 87 LYS A O 1
ATOM 650 N N . THR A 1 88 ? 13.461 -25.453 -13.195 1 95.88 88 THR A N 1
ATOM 651 C CA . THR A 1 88 ? 14.133 -24.219 -12.805 1 95.88 88 THR A CA 1
ATOM 652 C C . THR A 1 88 ? 13.258 -23.406 -11.852 1 95.88 88 THR A C 1
ATOM 654 O O . THR A 1 88 ? 13.773 -22.656 -11.023 1 95.88 88 THR A O 1
ATOM 657 N N . PHE A 1 89 ? 11.992 -23.656 -11.891 1 97.62 89 PHE A N 1
ATOM 658 C CA . PHE A 1 89 ? 11.062 -22.875 -11.086 1 97.62 89 PHE A CA 1
ATOM 659 C C . PHE A 1 89 ? 10.641 -23.625 -9.836 1 97.62 89 PHE A C 1
ATOM 661 O O . PHE A 1 89 ? 9.852 -23.125 -9.031 1 97.62 89 PHE A O 1
ATOM 668 N N . GLN A 1 90 ? 11.203 -24.797 -9.625 1 98.06 90 GLN A N 1
ATOM 669 C CA . GLN A 1 90 ? 10.805 -25.656 -8.516 1 98.06 90 GLN A CA 1
ATOM 670 C C . GLN A 1 90 ? 11.039 -24.953 -7.176 1 98.06 90 GLN A C 1
ATOM 672 O O . GLN A 1 90 ? 10.227 -25.078 -6.254 1 98.06 90 GLN A O 1
ATOM 677 N N . PRO A 1 91 ? 12.117 -24.219 -7.055 1 98.38 91 PRO A N 1
ATOM 678 C CA . PRO A 1 91 ? 12.32 -23.531 -5.777 1 98.38 91 PRO A CA 1
ATOM 679 C C . PRO A 1 91 ? 11.195 -22.547 -5.453 1 98.38 91 PRO A C 1
ATOM 681 O O . PRO A 1 91 ? 10.828 -22.375 -4.285 1 98.38 91 PRO A O 1
ATOM 684 N N . PHE A 1 92 ? 10.672 -21.875 -6.418 1 98.75 92 PHE A N 1
ATOM 685 C CA . PHE A 1 92 ? 9.547 -20.969 -6.203 1 98.75 92 PHE A CA 1
ATOM 686 C C . PHE A 1 92 ? 8.305 -21.734 -5.762 1 98.75 92 PHE A C 1
ATOM 688 O O . PHE A 1 92 ? 7.598 -21.312 -4.852 1 98.75 92 PHE A O 1
ATOM 695 N N . VAL A 1 93 ? 8.117 -22.906 -6.379 1 98.62 93 VAL A N 1
ATOM 696 C CA . VAL A 1 93 ? 6.957 -23.719 -6.059 1 98.62 93 VAL A CA 1
ATOM 697 C C . VAL A 1 93 ? 7.078 -24.25 -4.633 1 98.62 93 VAL A C 1
ATOM 699 O O . VAL A 1 93 ? 6.102 -24.25 -3.879 1 98.62 93 VAL A O 1
ATOM 702 N N . ASP A 1 94 ? 8.242 -24.656 -4.297 1 98.75 94 ASP A N 1
ATOM 703 C CA . ASP A 1 94 ? 8.484 -25.141 -2.936 1 98.75 94 ASP A CA 1
ATOM 704 C C . ASP A 1 94 ? 8.148 -24.047 -1.912 1 98.75 94 ASP A C 1
ATOM 706 O O . ASP A 1 94 ? 7.531 -24.328 -0.882 1 98.75 94 ASP A O 1
ATOM 710 N N . GLU A 1 95 ? 8.547 -22.859 -2.17 1 98.75 95 GLU A N 1
ATOM 711 C CA . GLU A 1 95 ? 8.266 -21.734 -1.271 1 98.75 95 GLU A CA 1
ATOM 712 C C . GLU A 1 95 ? 6.766 -21.469 -1.192 1 98.75 95 GLU A C 1
ATOM 714 O O . GLU A 1 95 ? 6.234 -21.203 -0.112 1 98.75 95 GLU A O 1
ATOM 719 N N . ILE A 1 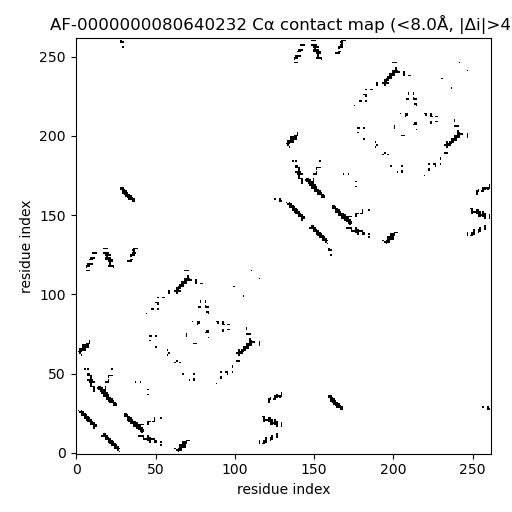96 ? 6.109 -21.531 -2.289 1 98.75 96 ILE A N 1
ATOM 720 C CA . ILE A 1 96 ? 4.668 -21.312 -2.338 1 98.75 96 ILE A CA 1
ATOM 721 C C . ILE A 1 96 ? 3.963 -22.359 -1.469 1 98.75 96 ILE A C 1
ATOM 723 O O . ILE A 1 96 ? 3.07 -22.016 -0.688 1 98.75 96 ILE A O 1
ATOM 727 N N . ILE A 1 97 ? 4.438 -23.625 -1.61 1 98.5 97 ILE A N 1
ATOM 728 C CA . ILE A 1 97 ? 3.855 -24.719 -0.835 1 98.5 97 ILE A CA 1
ATOM 729 C C . ILE A 1 97 ? 4.059 -24.453 0.656 1 98.5 97 ILE A C 1
ATOM 731 O O . ILE A 1 97 ? 3.127 -24.609 1.451 1 98.5 97 ILE A O 1
ATOM 735 N N . ARG A 1 98 ? 5.195 -24.062 1.009 1 98.5 98 ARG A N 1
ATOM 736 C CA . ARG A 1 98 ? 5.512 -23.75 2.4 1 98.5 98 ARG A CA 1
ATOM 737 C C . ARG A 1 98 ? 4.617 -22.641 2.932 1 98.5 98 ARG A C 1
ATOM 739 O O . ARG A 1 98 ? 4.055 -22.75 4.023 1 98.5 98 ARG A O 1
ATOM 746 N N . LEU A 1 99 ? 4.457 -21.594 2.213 1 98.5 99 LEU A N 1
ATOM 747 C CA . LEU A 1 99 ? 3.666 -20.438 2.635 1 98.5 99 LEU A CA 1
ATOM 748 C C . LEU A 1 99 ? 2.184 -20.797 2.705 1 98.5 99 LEU A C 1
ATOM 750 O O . LEU A 1 99 ? 1.464 -20.281 3.57 1 98.5 99 LEU A O 1
ATOM 754 N N . LYS A 1 100 ? 1.737 -21.688 1.828 1 97.69 100 LYS A N 1
ATOM 755 C CA . LYS A 1 100 ? 0.338 -22.094 1.78 1 97.69 100 LYS A CA 1
ATOM 756 C C . LYS A 1 100 ? -0.098 -22.719 3.105 1 97.69 100 LYS A C 1
ATOM 758 O O . LYS A 1 100 ? -1.251 -22.562 3.518 1 97.69 100 LYS A O 1
ATOM 763 N N . ALA A 1 101 ? 0.783 -23.344 3.668 1 96.06 101 ALA A N 1
ATOM 764 C CA . ALA A 1 101 ? 0.498 -24.031 4.922 1 96.06 101 ALA A CA 1
ATOM 765 C C . ALA A 1 101 ? 0.062 -23.047 6.004 1 96.06 101 ALA A C 1
ATOM 767 O O . ALA A 1 101 ? -0.605 -23.438 6.969 1 96.06 101 ALA A O 1
ATOM 768 N N . GLY A 1 102 ? 0.385 -21.812 5.824 1 95.94 102 GLY A N 1
ATOM 769 C CA . GLY A 1 102 ? 0.056 -20.797 6.816 1 95.94 102 GLY A CA 1
ATOM 770 C C . GLY A 1 102 ? -1.305 -20.156 6.594 1 95.94 102 GLY A C 1
ATOM 771 O O . GLY A 1 102 ? -1.764 -19.359 7.414 1 95.94 102 GLY A O 1
ATOM 772 N N . PHE A 1 103 ? -1.965 -20.531 5.531 1 97.62 103 PHE A N 1
ATOM 773 C CA . PHE A 1 103 ? -3.27 -19.969 5.203 1 97.62 103 PHE A CA 1
ATOM 774 C C . PHE A 1 103 ? -4.367 -21.016 5.367 1 97.62 103 PHE A C 1
ATOM 776 O O . PHE A 1 103 ? -4.449 -21.953 4.582 1 97.62 103 PHE A O 1
ATOM 783 N N . PRO A 1 104 ? -5.184 -20.859 6.359 1 97.25 104 PRO A N 1
ATOM 784 C CA . PRO A 1 104 ? -6.316 -21.781 6.492 1 97.25 104 PRO A CA 1
ATOM 785 C C . PRO A 1 104 ? -7.129 -21.906 5.207 1 97.25 104 PRO A C 1
ATOM 787 O O . PRO A 1 104 ? -7.527 -23.016 4.828 1 97.25 104 PRO A O 1
ATOM 790 N N . LEU A 1 105 ? -7.367 -20.797 4.559 1 97.25 105 LEU A N 1
ATOM 791 C CA . LEU A 1 105 ? -8.062 -20.781 3.275 1 97.25 105 LEU A CA 1
ATOM 792 C C . LEU A 1 105 ? -7.242 -20.047 2.223 1 97.25 105 LEU A C 1
ATOM 794 O O . LEU A 1 105 ? -7.012 -18.828 2.344 1 97.25 105 LEU A O 1
ATOM 798 N N . PHE A 1 106 ? -6.852 -20.828 1.26 1 98.12 106 PHE A N 1
ATOM 799 C CA . PHE A 1 106 ? -6.02 -20.281 0.192 1 98.12 106 PHE A CA 1
ATOM 800 C C . PHE A 1 106 ? -6.652 -20.531 -1.171 1 98.12 106 PHE A C 1
ATOM 802 O O . PHE A 1 106 ? -6.914 -21.688 -1.533 1 98.12 106 PHE A O 1
ATOM 809 N N . PHE A 1 107 ? -6.852 -19.453 -1.906 1 98.19 107 PHE A N 1
ATOM 810 C CA . PHE A 1 107 ? -7.359 -19.547 -3.271 1 98.19 107 PHE A CA 1
ATOM 811 C C . PHE A 1 107 ? -6.461 -18.781 -4.234 1 98.19 107 PHE A C 1
ATOM 813 O O . PHE A 1 107 ? -5.887 -17.75 -3.875 1 98.19 107 PHE A O 1
ATOM 820 N N . ILE A 1 108 ? -6.406 -19.328 -5.477 1 98.56 108 ILE A N 1
ATOM 821 C CA . ILE A 1 108 ? -5.723 -18.609 -6.547 1 98.56 108 ILE A CA 1
ATOM 822 C C . ILE A 1 108 ? -6.477 -18.797 -7.859 1 98.56 108 ILE A C 1
ATOM 824 O O . ILE A 1 108 ? -6.957 -19.891 -8.156 1 98.56 108 ILE A O 1
ATOM 828 N N . LYS A 1 109 ? -6.574 -17.672 -8.586 1 98.25 109 LYS A N 1
ATOM 829 C CA . LYS A 1 109 ? -7.309 -17.672 -9.844 1 98.25 109 LYS A CA 1
ATOM 830 C C . LYS A 1 109 ? -6.527 -16.953 -10.945 1 98.25 109 LYS A C 1
ATOM 832 O O . LYS A 1 109 ? -5.949 -15.898 -10.711 1 98.25 109 LYS A O 1
ATOM 837 N N . TRP A 1 110 ? -6.547 -17.547 -12.094 1 98.75 110 TRP A N 1
ATOM 838 C CA . TRP A 1 110 ? -6.051 -16.859 -13.281 1 98.75 110 TRP A CA 1
ATOM 839 C C . TRP A 1 110 ? -7.082 -15.859 -13.805 1 98.75 110 TRP A C 1
ATOM 841 O O . TRP A 1 110 ? -8.273 -16.172 -13.867 1 98.75 110 TRP A O 1
ATOM 851 N N . ILE A 1 111 ? -6.613 -14.719 -14.117 1 98.81 111 ILE A N 1
ATOM 852 C CA . ILE A 1 111 ? -7.473 -13.703 -14.719 1 98.81 111 ILE A CA 1
ATOM 853 C C . ILE A 1 111 ? -6.801 -13.125 -15.961 1 98.81 111 ILE A C 1
ATOM 855 O O . ILE A 1 111 ? -5.57 -13.086 -16.047 1 98.81 111 ILE A O 1
ATOM 859 N N . PRO A 1 112 ? -7.625 -12.602 -16.953 1 98.38 112 PRO A N 1
ATOM 860 C CA . PRO A 1 112 ? -7.023 -11.945 -18.109 1 98.38 112 PRO A CA 1
ATOM 861 C C . PRO A 1 112 ? -6.223 -10.695 -17.75 1 98.38 112 PRO A C 1
ATOM 863 O O . PRO A 1 112 ? -6.598 -9.977 -16.812 1 98.38 112 PRO A O 1
ATOM 866 N N . GLY A 1 113 ? -5.152 -10.438 -18.531 1 98.19 113 GLY A N 1
ATOM 867 C CA . GLY A 1 113 ? -4.301 -9.281 -18.297 1 98.19 113 GLY A CA 1
ATOM 868 C C . GLY A 1 113 ? -5.078 -7.988 -18.125 1 98.19 113 GLY A C 1
ATOM 869 O O . GLY A 1 113 ? -4.738 -7.16 -17.281 1 98.19 113 GLY A O 1
ATOM 870 N N . ARG A 1 114 ? -6.086 -7.836 -18.859 1 97.75 114 ARG A N 1
ATOM 871 C CA . ARG A 1 114 ? -6.891 -6.617 -18.828 1 97.75 114 ARG A CA 1
ATOM 872 C C . ARG A 1 114 ? -7.547 -6.418 -17.469 1 97.75 114 ARG A C 1
ATOM 874 O O . ARG A 1 114 ? -7.914 -5.297 -17.109 1 97.75 114 ARG A O 1
ATOM 881 N N . GLN A 1 115 ? -7.746 -7.438 -16.688 1 98.5 115 GLN A N 1
ATOM 882 C CA . GLN A 1 115 ? -8.359 -7.387 -15.359 1 98.5 115 GLN A CA 1
ATOM 883 C C . GLN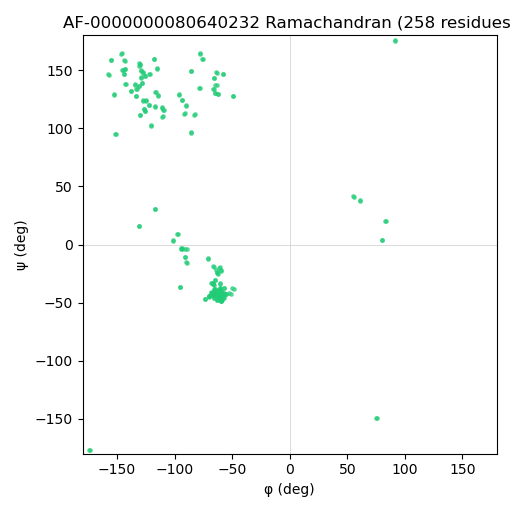 A 1 115 ? -7.297 -7.262 -14.266 1 98.5 115 GLN A C 1
ATOM 885 O O . GLN A 1 115 ? -7.625 -7.191 -13.086 1 98.5 115 GLN A O 1
ATOM 890 N N . ASN A 1 116 ? -6.055 -7.285 -14.68 1 98.75 116 ASN A N 1
ATOM 891 C CA . ASN A 1 116 ? -4.949 -7.215 -13.734 1 98.75 116 ASN A CA 1
ATOM 892 C C . ASN A 1 116 ? -4.109 -5.961 -13.938 1 98.75 116 ASN A C 1
ATOM 894 O O . ASN A 1 116 ? -2.906 -5.957 -13.672 1 98.75 116 ASN A O 1
ATOM 898 N N . GLN A 1 117 ? -4.711 -4.867 -14.398 1 98.56 117 GLN A N 1
ATOM 899 C CA . GLN A 1 117 ? -4.008 -3.662 -14.836 1 98.56 117 GLN A CA 1
ATOM 900 C C . GLN A 1 117 ? -3.32 -2.975 -13.656 1 98.56 117 GLN A C 1
ATOM 902 O O . GLN A 1 117 ? -2.205 -2.471 -13.797 1 98.56 117 GLN A O 1
ATOM 907 N N . THR A 1 118 ? -4.012 -2.93 -12.555 1 98.44 118 THR A N 1
ATOM 908 C CA . THR A 1 118 ? -3.441 -2.254 -11.398 1 98.44 118 THR A CA 1
ATOM 909 C C . THR A 1 118 ? -2.129 -2.908 -10.977 1 98.44 118 THR A C 1
ATOM 911 O O . THR A 1 118 ? -1.108 -2.232 -10.836 1 98.44 118 THR A O 1
ATOM 914 N N . ALA A 1 119 ? -2.107 -4.227 -10.852 1 98.88 119 ALA A N 1
ATOM 915 C CA . ALA A 1 119 ? -0.892 -4.941 -10.469 1 98.88 119 ALA A CA 1
ATOM 916 C C . ALA A 1 119 ? 0.19 -4.793 -11.531 1 98.88 119 ALA A C 1
ATOM 918 O O . ALA A 1 119 ? 1.374 -4.664 -11.211 1 98.88 119 ALA A O 1
ATOM 919 N N . ASP A 1 120 ? -0.22 -4.812 -12.75 1 98.81 120 ASP A N 1
ATOM 920 C CA . ASP A 1 120 ? 0.709 -4.617 -13.859 1 98.81 120 ASP A CA 1
ATOM 921 C C . ASP A 1 120 ? 1.398 -3.26 -13.766 1 98.81 120 ASP A C 1
ATOM 923 O O . ASP A 1 120 ? 2.621 -3.168 -13.898 1 98.81 120 ASP A O 1
ATOM 927 N N . GLN A 1 121 ? 0.605 -2.209 -13.547 1 98.62 121 GLN A N 1
ATOM 928 C CA . GLN A 1 121 ? 1.158 -0.865 -13.414 1 98.62 121 GLN A CA 1
ATOM 929 C C . GLN A 1 121 ? 2.111 -0.778 -12.227 1 98.62 121 GLN A C 1
ATOM 931 O O . GLN A 1 121 ? 3.17 -0.155 -12.32 1 98.62 121 GLN A O 1
ATOM 936 N N . LEU A 1 122 ? 1.734 -1.325 -11.156 1 98.88 122 LEU A N 1
ATOM 937 C CA . LEU A 1 122 ? 2.568 -1.327 -9.961 1 98.88 122 LEU A CA 1
ATOM 938 C C . LEU A 1 122 ? 3.902 -2.016 -10.227 1 98.88 122 LEU A C 1
ATOM 940 O O . LEU A 1 122 ? 4.953 -1.533 -9.797 1 98.88 122 LEU A O 1
ATOM 944 N N . ALA A 1 123 ? 3.865 -3.168 -10.922 1 98.88 123 ALA A N 1
ATOM 945 C CA . ALA A 1 123 ? 5.078 -3.914 -11.25 1 98.88 123 ALA A CA 1
ATOM 946 C C . ALA A 1 123 ? 6.008 -3.09 -12.133 1 98.88 123 ALA A C 1
ATOM 948 O O . ALA A 1 123 ? 7.215 -3.035 -11.891 1 98.88 123 ALA A O 1
ATOM 949 N N . LYS A 1 124 ? 5.453 -2.512 -13.109 1 98.56 124 LYS A N 1
ATOM 950 C CA . LYS A 1 124 ? 6.238 -1.701 -14.039 1 98.56 124 LYS A CA 1
ATOM 951 C C . LYS A 1 124 ? 6.859 -0.501 -13.328 1 98.56 124 LYS A C 1
ATOM 953 O O . LYS A 1 124 ? 8.008 -0.145 -13.586 1 98.56 124 LYS A O 1
ATOM 958 N N . LYS A 1 125 ? 6.043 0.104 -12.484 1 98.31 125 LYS A N 1
ATOM 959 C CA . LYS A 1 125 ? 6.578 1.192 -11.672 1 98.31 125 LYS A CA 1
ATOM 960 C C . LYS A 1 125 ? 7.766 0.725 -10.836 1 98.31 125 LYS A C 1
ATOM 962 O O . LYS A 1 125 ? 8.75 1.455 -10.68 1 98.31 125 LYS A O 1
ATOM 967 N N . ALA A 1 126 ? 7.695 -0.49 -10.352 1 98.75 126 ALA A N 1
ATOM 968 C CA . ALA A 1 126 ? 8.734 -1.05 -9.492 1 98.75 126 ALA A CA 1
ATOM 969 C C . ALA A 1 126 ? 10.055 -1.191 -10.25 1 98.75 126 ALA A C 1
ATOM 971 O O . ALA A 1 126 ? 11.133 -1.051 -9.672 1 98.75 126 ALA A O 1
ATOM 972 N N . ILE A 1 127 ? 9.969 -1.426 -11.562 1 98.38 127 ILE A N 1
ATOM 973 C CA . ILE A 1 127 ? 11.172 -1.555 -12.375 1 98.38 127 ILE A CA 1
ATOM 974 C C . ILE A 1 127 ? 11.992 -0.267 -12.297 1 98.38 127 ILE A C 1
ATOM 976 O O . ILE A 1 127 ? 13.219 -0.309 -12.164 1 98.38 127 ILE A O 1
ATOM 980 N N . ARG A 1 128 ? 11.336 0.852 -12.312 1 96.69 128 ARG A N 1
ATOM 981 C CA . ARG A 1 128 ? 11.977 2.162 -12.336 1 96.69 128 ARG A CA 1
ATOM 982 C C . ARG A 1 128 ? 12.641 2.473 -11 1 96.69 128 ARG A C 1
ATOM 984 O O . ARG A 1 128 ? 13.445 3.4 -10.898 1 96.69 128 ARG A O 1
ATOM 991 N N . LEU A 1 129 ? 12.328 1.691 -10.023 1 96 129 LEU A N 1
ATOM 992 C CA . LEU A 1 129 ? 12.844 1.938 -8.68 1 96 129 LEU A CA 1
ATOM 993 C C . LEU A 1 129 ? 14.117 1.144 -8.438 1 96 129 LEU A C 1
ATOM 995 O O . LEU A 1 129 ? 14.734 1.262 -7.375 1 96 129 LEU A O 1
ATOM 999 N N . ASN A 1 130 ? 14.367 0.378 -9.484 1 94.12 130 ASN A N 1
ATOM 1000 C CA . ASN A 1 130 ? 15.617 -0.356 -9.336 1 94.12 130 ASN A CA 1
ATOM 1001 C C . ASN A 1 130 ? 16.828 0.582 -9.328 1 94.12 130 ASN A C 1
ATOM 1003 O O . ASN A 1 130 ? 16.844 1.584 -10.047 1 94.12 130 ASN A O 1
ATOM 1007 N N . LYS A 1 131 ? 17.781 0.505 -8.5 1 79 131 LYS A N 1
ATOM 1008 C CA . LYS A 1 131 ? 19 1.309 -8.453 1 79 131 LYS A CA 1
ATOM 1009 C C . LYS A 1 131 ? 20.094 0.714 -9.344 1 79 131 LYS A C 1
ATOM 1011 O O . LYS A 1 131 ? 20.156 -0.503 -9.523 1 79 131 LYS A O 1
ATOM 1016 N N . MET B 1 1 ? 20.203 6.828 7.391 1 64.62 1 MET B N 1
ATOM 1017 C CA . MET B 1 1 ? 19.109 6.289 6.582 1 64.62 1 MET B CA 1
ATOM 1018 C C . MET B 1 1 ? 18.125 7.383 6.203 1 64.62 1 MET B C 1
ATOM 1020 O O . MET B 1 1 ? 17.906 8.328 6.969 1 64.62 1 MET B O 1
ATOM 1024 N N . MET B 1 2 ? 17.797 7.52 4.891 1 86 2 MET B N 1
ATOM 1025 C CA . MET B 1 2 ? 16.922 8.602 4.445 1 86 2 MET B CA 1
ATOM 1026 C C . MET B 1 2 ? 15.531 8.461 5.051 1 86 2 MET B C 1
ATOM 1028 O O . MET B 1 2 ? 15.047 7.348 5.258 1 86 2 MET B O 1
ATOM 1032 N N . PRO B 1 3 ? 14.961 9.523 5.496 1 94.75 3 PRO B N 1
ATOM 1033 C CA . PRO B 1 3 ? 13.625 9.438 6.074 1 94.75 3 PRO B CA 1
ATOM 1034 C C . PRO B 1 3 ? 12.594 8.859 5.105 1 94.75 3 PRO B C 1
ATOM 1036 O O . PRO B 1 3 ? 12.727 9.031 3.889 1 94.75 3 PRO B O 1
ATOM 1039 N N . ALA B 1 4 ? 11.641 8.133 5.652 1 97.94 4 ALA B N 1
ATOM 1040 C CA . ALA B 1 4 ? 10.484 7.758 4.848 1 97.94 4 ALA B CA 1
ATOM 1041 C C . ALA B 1 4 ? 9.711 8.992 4.395 1 97.94 4 ALA B C 1
ATOM 1043 O O . ALA B 1 4 ? 9.461 9.898 5.191 1 97.94 4 ALA B O 1
ATOM 1044 N N . GLU B 1 5 ? 9.445 9.055 3.111 1 98.62 5 GLU B N 1
ATOM 1045 C CA . GLU B 1 5 ? 8.617 10.133 2.58 1 98.62 5 GLU B CA 1
ATOM 1046 C C . GLU B 1 5 ? 7.152 9.711 2.5 1 98.62 5 GLU B C 1
ATOM 1048 O O . GLU B 1 5 ? 6.82 8.703 1.877 1 98.62 5 GLU B O 1
ATOM 1053 N N . ILE B 1 6 ? 6.281 10.5 3.133 1 98.88 6 ILE B N 1
ATOM 1054 C CA . ILE B 1 6 ? 4.871 10.125 3.193 1 98.88 6 ILE B CA 1
ATOM 1055 C C . ILE B 1 6 ? 4.008 11.273 2.672 1 98.88 6 ILE B C 1
ATOM 1057 O O . ILE B 1 6 ? 4.004 12.359 3.246 1 98.88 6 ILE B O 1
ATOM 1061 N N . TYR B 1 7 ? 3.305 11.016 1.579 1 98.94 7 TYR B N 1
ATOM 1062 C CA . TYR B 1 7 ? 2.338 11.961 1.031 1 98.94 7 TYR B CA 1
ATOM 1063 C C . TYR B 1 7 ? 0.926 11.633 1.506 1 98.94 7 TYR B C 1
ATOM 1065 O O . TYR B 1 7 ? 0.487 10.484 1.421 1 98.94 7 TYR B O 1
ATOM 1073 N N . VAL B 1 8 ? 0.243 12.695 2.045 1 98.94 8 VAL B N 1
ATOM 1074 C CA . VAL B 1 8 ? -1.083 12.43 2.592 1 98.94 8 VAL B CA 1
ATOM 1075 C C . VAL B 1 8 ? -2.088 13.43 2.025 1 98.94 8 VAL B C 1
ATOM 1077 O O . VAL B 1 8 ? -1.731 14.57 1.71 1 98.94 8 VAL B O 1
ATOM 1080 N N . ASP B 1 9 ? -3.344 12.984 1.915 1 98.94 9 ASP B N 1
ATOM 1081 C CA . ASP B 1 9 ? -4.441 13.836 1.467 1 98.94 9 ASP B CA 1
ATOM 1082 C C . ASP B 1 9 ? -5.785 13.289 1.943 1 98.94 9 ASP B C 1
ATOM 1084 O O . ASP B 1 9 ? -5.949 12.078 2.105 1 98.94 9 ASP B O 1
ATOM 1088 N N . GLY B 1 10 ? -6.684 14.172 2.213 1 98.88 10 GLY B N 1
ATOM 1089 C CA . GLY B 1 10 ? -8.078 13.859 2.475 1 98.88 10 GLY B CA 1
ATOM 1090 C C . GLY B 1 10 ? -9.023 14.43 1.433 1 98.88 10 GLY B C 1
ATOM 1091 O O . GLY B 1 10 ? -8.727 15.445 0.808 1 98.88 10 GLY B O 1
ATOM 1092 N N . ALA B 1 11 ? -10.133 13.727 1.279 1 98.62 11 ALA B N 1
ATOM 1093 C CA . ALA B 1 11 ? -11.164 14.188 0.352 1 98.62 11 ALA B CA 1
ATOM 1094 C C . ALA B 1 11 ? -12.562 13.891 0.895 1 98.62 11 ALA B C 1
ATOM 1096 O O . ALA B 1 11 ? -12.758 12.93 1.645 1 98.62 11 ALA B O 1
ATOM 1097 N N . SER B 1 12 ? -13.492 14.719 0.498 1 98.56 12 SER B N 1
ATOM 1098 C CA . SER B 1 12 ? -14.891 14.555 0.89 1 98.56 12 SER B CA 1
ATOM 1099 C C . SER B 1 12 ? -15.828 14.805 -0.285 1 98.56 12 SER B C 1
ATOM 1101 O O . SER B 1 12 ? -15.641 15.758 -1.041 1 98.56 12 SER B O 1
ATOM 1103 N N . ALA B 1 13 ? -16.781 13.891 -0.479 1 98 13 ALA B N 1
ATOM 1104 C CA . ALA B 1 13 ? -17.875 14.133 -1.404 1 98 13 ALA B CA 1
ATOM 1105 C C . ALA B 1 13 ? -19 14.898 -0.722 1 98 13 ALA B C 1
ATOM 1107 O O . ALA B 1 13 ? -19.906 14.297 -0.134 1 98 13 ALA B O 1
ATOM 1108 N N . GLY B 1 14 ? -19.031 16.141 -0.858 1 96.06 14 GLY B N 1
ATOM 1109 C CA . GLY B 1 14 ? -19.797 17.031 -0.006 1 96.06 14 GLY B CA 1
ATOM 1110 C C . GLY B 1 14 ? -19.016 17.547 1.177 1 96.06 14 GLY B C 1
ATOM 1111 O O . GLY B 1 14 ? -17.844 17.234 1.343 1 96.06 14 GLY B O 1
ATOM 1112 N N . ASN B 1 15 ? -19.719 18.438 1.896 1 95.88 15 ASN B N 1
ATOM 1113 C CA . ASN B 1 15 ? -19.047 19.016 3.062 1 95.88 15 ASN B CA 1
ATOM 1114 C C . ASN B 1 15 ? -20.047 19.406 4.148 1 95.88 15 ASN B C 1
ATOM 1116 O O . ASN B 1 15 ? -20.5 20.547 4.203 1 95.88 15 ASN B O 1
ATOM 1120 N N . PRO B 1 16 ? -20.234 18.391 5.164 1 97.25 16 PRO B N 1
ATOM 1121 C CA . PRO B 1 16 ? -19.609 17.078 5.258 1 97.25 16 PRO B CA 1
ATOM 1122 C C . PRO B 1 16 ? -20.234 16.047 4.316 1 97.25 16 PRO B C 1
ATOM 1124 O O . PRO B 1 16 ? -21.281 16.312 3.721 1 97.25 16 PRO B O 1
ATOM 1127 N N . GLY B 1 17 ? -19.594 14.93 4.07 1 98.19 17 GLY B N 1
ATOM 1128 C CA . GLY B 1 17 ? -20.047 13.797 3.287 1 98.19 17 GLY B CA 1
ATOM 1129 C C . GLY B 1 17 ? -19.094 12.617 3.332 1 98.19 17 GLY B C 1
ATOM 1130 O O . GLY B 1 17 ? -18.141 12.617 4.117 1 98.19 17 GLY B O 1
ATOM 1131 N N . PRO B 1 18 ? -19.453 11.57 2.547 1 98.62 18 PRO B N 1
ATOM 1132 C CA . PRO B 1 18 ? -18.5 10.461 2.447 1 98.62 18 PRO B CA 1
ATOM 1133 C C . PRO B 1 18 ? -17.078 10.914 2.135 1 98.62 18 PRO B C 1
ATOM 1135 O O . PRO B 1 18 ? -16.875 11.703 1.21 1 98.62 18 PRO B O 1
ATOM 1138 N N . SER B 1 19 ? -16.141 10.43 2.99 1 98.88 19 SER B N 1
ATOM 1139 C CA . SER B 1 19 ? -14.773 10.914 2.895 1 98.88 19 SER B CA 1
ATOM 1140 C C . SER B 1 19 ? -13.781 9.766 2.855 1 98.88 19 SER B C 1
ATOM 1142 O O . SER B 1 19 ? -14.117 8.633 3.209 1 98.88 19 SER B O 1
ATOM 1144 N N . GLY B 1 20 ? -12.672 10.039 2.307 1 98.88 20 GLY B N 1
ATOM 1145 C CA . GLY B 1 20 ? -11.562 9.102 2.246 1 98.88 20 GLY B CA 1
ATOM 1146 C C . GLY B 1 20 ? -10.211 9.766 2.402 1 98.88 20 GLY B C 1
ATOM 1147 O O . GLY B 1 20 ? -10.086 10.984 2.234 1 98.88 20 GLY B O 1
ATOM 1148 N N . ILE B 1 21 ? -9.258 8.961 2.803 1 98.94 21 ILE B N 1
ATOM 1149 C CA . ILE B 1 21 ? -7.895 9.469 2.898 1 98.94 21 ILE B CA 1
ATOM 1150 C C . ILE B 1 21 ? -6.969 8.641 2.014 1 98.94 21 ILE B C 1
ATOM 1152 O O . ILE B 1 21 ? -7.207 7.453 1.794 1 98.94 21 ILE B O 1
ATOM 1156 N N . GLY B 1 22 ? -5.996 9.305 1.482 1 98.94 22 GLY B N 1
ATOM 1157 C CA . GLY B 1 22 ? -4.922 8.711 0.703 1 98.94 22 GLY B CA 1
ATOM 1158 C C . GLY B 1 22 ? -3.559 8.883 1.342 1 98.94 22 GLY B C 1
ATOM 1159 O O . GLY B 1 22 ? -3.221 9.969 1.821 1 98.94 22 GLY B O 1
ATOM 1160 N N . ILE B 1 23 ? -2.818 7.793 1.435 1 98.94 23 ILE B N 1
ATOM 1161 C CA . ILE B 1 23 ? -1.46 7.781 1.966 1 98.94 23 ILE B CA 1
ATOM 1162 C C . ILE B 1 23 ? -0.521 7.109 0.967 1 98.94 23 ILE B C 1
ATOM 1164 O O . ILE B 1 23 ? -0.786 5.996 0.51 1 98.94 23 ILE B O 1
ATOM 1168 N N . PHE B 1 24 ? 0.495 7.832 0.599 1 98.94 24 PHE B N 1
ATOM 1169 C CA . PHE B 1 24 ? 1.52 7.316 -0.304 1 98.94 24 PHE B CA 1
ATOM 1170 C C . PHE B 1 24 ? 2.896 7.387 0.346 1 98.94 24 PHE B C 1
ATOM 1172 O O . PHE B 1 24 ? 3.371 8.469 0.696 1 98.94 24 PHE B O 1
ATOM 1179 N N . ILE B 1 25 ? 3.535 6.18 0.491 1 98.75 25 ILE B N 1
ATOM 1180 C CA . ILE B 1 25 ? 4.801 6.086 1.209 1 98.75 25 ILE B CA 1
ATOM 1181 C C . ILE B 1 25 ? 5.914 5.668 0.247 1 98.75 25 ILE B C 1
ATOM 1183 O O . ILE B 1 25 ? 5.754 4.707 -0.511 1 98.75 25 ILE B O 1
ATOM 1187 N N . LYS B 1 26 ? 6.961 6.426 0.251 1 97.94 26 LYS B N 1
ATOM 1188 C CA . LYS B 1 26 ? 8.227 6.051 -0.366 1 97.94 26 LYS B CA 1
ATOM 1189 C C . LYS B 1 26 ? 9.297 5.766 0.691 1 97.94 26 LYS B C 1
ATOM 1191 O O . LYS B 1 26 ? 9.672 6.66 1.45 1 97.94 26 LYS B O 1
ATOM 1196 N N . HIS B 1 27 ? 9.75 4.551 0.75 1 97.19 27 HIS B N 1
ATOM 1197 C CA . HIS B 1 27 ? 10.742 4.18 1.752 1 97.19 27 HIS B CA 1
ATOM 1198 C C . HIS B 1 27 ? 11.602 3.012 1.273 1 97.19 27 HIS B C 1
ATOM 1200 O O . HIS B 1 27 ? 11.078 2.004 0.794 1 97.19 27 HIS B O 1
ATOM 1206 N N . ASP B 1 28 ? 12.938 3.104 1.324 1 93.69 28 ASP B N 1
ATOM 1207 C CA . ASP B 1 28 ? 13.891 2.043 1.028 1 93.69 28 ASP B CA 1
ATOM 1208 C C . ASP B 1 28 ? 13.672 1.475 -0.371 1 93.69 28 ASP B C 1
ATOM 1210 O O . ASP B 1 28 ? 13.641 0.256 -0.554 1 93.69 28 ASP B O 1
ATOM 1214 N N . GLY B 1 29 ? 13.414 2.342 -1.291 1 93.69 29 GLY B N 1
ATOM 1215 C CA . GLY B 1 29 ? 13.344 1.967 -2.695 1 93.69 29 GLY B CA 1
ATOM 1216 C C . GLY B 1 29 ? 12.023 1.328 -3.078 1 93.69 29 GLY B C 1
ATOM 1217 O O . GLY B 1 29 ? 11.836 0.912 -4.223 1 93.69 29 GLY B O 1
ATOM 1218 N N . LYS B 1 30 ? 11.062 1.229 -2.23 1 96.69 30 LYS B N 1
ATOM 1219 C CA . LYS B 1 30 ? 9.734 0.676 -2.469 1 96.69 30 LYS B CA 1
ATOM 1220 C C . LYS B 1 30 ? 8.656 1.735 -2.266 1 96.69 30 LYS B C 1
ATOM 1222 O O . LYS B 1 30 ? 8.898 2.766 -1.634 1 96.69 30 LYS B O 1
ATOM 1227 N N . THR B 1 31 ? 7.516 1.44 -2.852 1 98.19 31 THR B N 1
ATOM 1228 C CA . THR B 1 31 ? 6.391 2.328 -2.578 1 98.19 31 THR B CA 1
ATOM 1229 C C . THR B 1 31 ? 5.191 1.539 -2.066 1 98.19 31 THR B C 1
ATOM 1231 O O . THR B 1 31 ? 4.984 0.388 -2.457 1 98.19 31 THR B O 1
ATOM 1234 N N . GLU B 1 32 ? 4.469 2.191 -1.158 1 98.44 32 GLU B N 1
ATOM 1235 C CA . GLU B 1 32 ? 3.205 1.689 -0.625 1 98.44 32 GLU B CA 1
ATOM 1236 C C . GLU B 1 32 ? 2.104 2.738 -0.738 1 98.44 32 GLU B C 1
ATOM 1238 O O . GLU B 1 32 ? 2.346 3.928 -0.521 1 98.44 32 GLU B O 1
ATOM 1243 N N . SER B 1 33 ? 0.944 2.299 -1.106 1 98.75 33 SER B N 1
ATOM 1244 C CA . SER B 1 33 ? -0.202 3.195 -1.211 1 98.75 33 SER B CA 1
ATOM 1245 C C . SER B 1 33 ? -1.405 2.645 -0.452 1 98.75 33 SER B C 1
ATOM 1247 O O . SER B 1 33 ? -1.657 1.438 -0.469 1 98.75 33 SER B O 1
ATOM 1249 N N . PHE B 1 34 ? -2.172 3.541 0.164 1 98.81 34 PHE B N 1
ATOM 1250 C CA . PHE B 1 34 ? -3.357 3.18 0.931 1 98.81 34 PHE B CA 1
ATOM 1251 C C . PHE B 1 34 ? -4.531 4.082 0.568 1 98.81 34 PHE B C 1
ATOM 1253 O O . PHE B 1 34 ? -4.391 5.305 0.522 1 98.81 34 PHE B O 1
ATOM 1260 N N . SER B 1 35 ? -5.613 3.531 0.242 1 98.88 35 SER B N 1
ATOM 1261 C CA . SER B 1 35 ? -6.914 4.191 0.164 1 98.88 35 SER B CA 1
ATOM 1262 C C . SER B 1 35 ? -7.848 3.699 1.265 1 98.88 35 SER B C 1
ATOM 1264 O O . SER B 1 35 ? -8.242 2.531 1.274 1 98.88 35 SER B O 1
ATOM 1266 N N . ILE B 1 36 ? -8.258 4.648 2.15 1 98.81 36 ILE B N 1
ATOM 1267 C CA . ILE B 1 36 ? -8.992 4.25 3.346 1 98.81 36 ILE B CA 1
ATOM 1268 C C . ILE B 1 36 ? -10.258 5.094 3.484 1 98.81 36 ILE B C 1
ATOM 1270 O O . ILE B 1 36 ? -10.18 6.309 3.688 1 98.81 36 ILE B O 1
ATOM 1274 N N . PRO B 1 37 ? -11.453 4.473 3.316 1 98.81 37 PRO B N 1
ATOM 1275 C CA . PRO B 1 37 ? -12.68 5.215 3.617 1 98.81 37 PRO B CA 1
ATOM 1276 C C . PRO B 1 37 ? -12.812 5.562 5.098 1 98.81 37 PRO B C 1
ATOM 1278 O O . PRO B 1 37 ? -12.445 4.758 5.957 1 98.81 37 PRO B O 1
ATOM 1281 N N . ILE B 1 38 ? -13.367 6.781 5.363 1 98.56 38 ILE B N 1
ATOM 1282 C CA . ILE B 1 38 ? -13.406 7.176 6.766 1 98.56 38 ILE B CA 1
ATOM 1283 C C . ILE B 1 38 ? -14.805 7.652 7.129 1 98.56 38 ILE B C 1
ATOM 1285 O O . ILE B 1 38 ? -15 8.32 8.148 1 98.56 38 ILE B O 1
ATOM 1289 N N . GLY B 1 39 ? -15.781 7.367 6.328 1 98.25 39 GLY B N 1
ATOM 1290 C CA . GLY B 1 39 ? -17.156 7.773 6.59 1 98.25 39 GLY B CA 1
ATOM 1291 C C . GLY B 1 39 ? -17.406 9.242 6.324 1 98.25 39 GLY B C 1
ATOM 1292 O O . GLY B 1 39 ? -16.797 9.828 5.426 1 98.25 39 GLY B O 1
ATOM 1293 N N . ASP B 1 40 ? -18.344 9.812 7.082 1 98.56 40 ASP B N 1
ATOM 1294 C CA . ASP B 1 40 ? -18.75 11.188 6.82 1 98.56 40 ASP B CA 1
ATOM 1295 C C . ASP B 1 40 ? -17.906 12.18 7.625 1 98.56 40 ASP B C 1
ATOM 1297 O O . ASP B 1 40 ? -17.875 12.117 8.852 1 98.56 40 ASP B O 1
ATOM 1301 N N . HIS B 1 41 ? -17.219 13.016 6.969 1 98.44 41 HIS B N 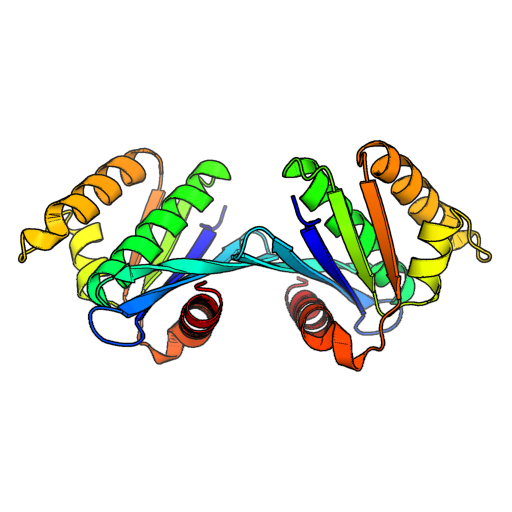1
ATOM 1302 C CA . HIS B 1 41 ? -16.406 14.078 7.555 1 98.44 41 HIS B CA 1
ATOM 1303 C C . HIS B 1 41 ? -16.406 15.32 6.668 1 98.44 41 HIS B C 1
ATOM 1305 O O . HIS B 1 41 ? -16.859 15.266 5.52 1 98.44 41 HIS B O 1
ATOM 1311 N N . SER B 1 42 ? -15.969 16.406 7.27 1 98.25 42 SER B N 1
ATOM 1312 C CA . SER B 1 42 ? -15.641 17.562 6.445 1 98.25 42 SER B CA 1
ATOM 1313 C C . SER B 1 42 ? -14.305 17.375 5.73 1 98.25 42 SER B C 1
ATOM 1315 O O . SER B 1 42 ? -13.5 16.516 6.125 1 98.25 42 SER B O 1
ATOM 1317 N N . ASN B 1 43 ? -14.133 18.141 4.672 1 97.69 43 ASN B N 1
ATOM 1318 C CA . ASN B 1 43 ? -12.875 18.062 3.928 1 97.69 43 ASN B CA 1
ATOM 1319 C C . ASN B 1 43 ? -11.672 18.312 4.832 1 97.69 43 ASN B C 1
ATOM 1321 O O . ASN B 1 43 ? -10.68 17.578 4.758 1 97.69 43 ASN B O 1
ATOM 1325 N N . GLN B 1 44 ? -11.82 19.297 5.684 1 97.94 44 GLN B N 1
ATOM 1326 C CA . GLN B 1 44 ? -10.719 19.641 6.57 1 97.94 44 GLN B CA 1
ATOM 1327 C C . GLN B 1 44 ? -10.438 18.531 7.574 1 97.94 44 GLN B C 1
ATOM 1329 O O . GLN B 1 44 ? -9.281 18.219 7.859 1 97.94 44 GLN B O 1
ATOM 1334 N N . GLU B 1 45 ? -11.469 17.984 8.102 1 98.56 45 GLU B N 1
ATOM 1335 C CA . GLU B 1 45 ? -11.297 16.844 9 1 98.56 45 GLU B CA 1
ATOM 1336 C C . GLU B 1 45 ? -10.578 15.688 8.297 1 98.56 45 GLU B C 1
ATOM 1338 O O . GLU B 1 45 ? -9.695 15.055 8.875 1 98.56 45 GLU B O 1
ATOM 1343 N N . ALA B 1 46 ? -10.977 15.461 7.074 1 98.81 46 ALA B N 1
ATOM 1344 C CA . ALA B 1 46 ? -10.359 14.383 6.309 1 98.81 46 ALA B CA 1
ATOM 1345 C C . ALA B 1 46 ? -8.867 14.617 6.125 1 98.81 46 ALA B C 1
ATOM 1347 O O . ALA B 1 46 ? -8.07 13.688 6.211 1 98.81 46 ALA B O 1
ATOM 1348 N N . GLU B 1 47 ? -8.516 15.828 5.91 1 98.88 47 GLU B N 1
ATOM 1349 C CA . GLU B 1 47 ? -7.109 16.172 5.754 1 98.88 47 GLU B CA 1
ATOM 1350 C C . GLU B 1 47 ? -6.324 15.898 7.035 1 98.88 47 GLU B C 1
ATOM 1352 O O . GLU B 1 47 ? -5.219 15.352 6.984 1 98.88 47 GLU B O 1
ATOM 1357 N N . PHE B 1 48 ? -6.84 16.234 8.156 1 98.88 48 PHE B N 1
ATOM 1358 C CA . PHE B 1 48 ? -6.199 15.945 9.43 1 98.88 48 PHE B CA 1
ATOM 1359 C C . PHE B 1 48 ? -6.082 14.438 9.648 1 98.88 48 PHE B C 1
ATOM 1361 O O . PHE B 1 48 ? -5.035 13.945 10.078 1 98.88 48 PHE B O 1
ATOM 1368 N N . LEU B 1 49 ? -7.137 13.766 9.312 1 98.94 49 LEU B N 1
ATOM 1369 C CA . LEU B 1 49 ? -7.168 12.328 9.531 1 98.94 49 LEU B CA 1
ATOM 1370 C C . LEU B 1 49 ? -6.16 11.617 8.633 1 98.94 49 LEU B C 1
ATOM 1372 O O . LEU B 1 49 ? -5.574 10.602 9.023 1 98.94 49 LEU B O 1
ATOM 1376 N N . ALA B 1 50 ? -5.969 12.156 7.453 1 98.94 50 ALA B N 1
ATOM 1377 C CA . ALA B 1 50 ? -4.969 11.578 6.559 1 98.94 50 ALA B CA 1
ATOM 1378 C C . ALA B 1 50 ? -3.582 11.609 7.199 1 98.94 50 ALA B C 1
ATOM 1380 O O . ALA B 1 50 ? -2.848 10.617 7.141 1 98.94 50 ALA B O 1
ATOM 1381 N N . LEU B 1 51 ? -3.254 12.734 7.84 1 98.94 51 LEU B N 1
ATOM 1382 C CA . LEU B 1 51 ? -1.968 12.836 8.523 1 98.94 51 LEU B CA 1
ATOM 1383 C C . LEU B 1 51 ? -1.892 11.867 9.695 1 98.94 51 LEU B C 1
ATOM 1385 O O . LEU B 1 51 ? -0.922 11.117 9.82 1 98.94 51 LEU B O 1
ATOM 1389 N N . ILE B 1 52 ? -2.896 11.828 10.461 1 98.94 52 ILE B N 1
ATOM 1390 C CA . ILE B 1 52 ? -2.924 11.023 11.68 1 98.94 52 ILE B CA 1
ATOM 1391 C C . ILE B 1 52 ? -2.801 9.539 11.32 1 98.94 52 ILE B C 1
ATOM 1393 O O . ILE B 1 52 ? -1.984 8.82 11.898 1 98.94 52 ILE B O 1
ATOM 1397 N N . GLU B 1 53 ? -3.588 9.094 10.352 1 98.88 53 GLU B N 1
ATOM 1398 C CA . GLU B 1 53 ? -3.527 7.688 9.953 1 98.88 53 GLU B CA 1
ATOM 1399 C C . GLU B 1 53 ? -2.18 7.348 9.328 1 98.88 53 GLU B C 1
ATOM 1401 O O . GLU B 1 53 ? -1.656 6.25 9.523 1 98.88 53 GLU B O 1
ATOM 1406 N N . GLY B 1 54 ? -1.66 8.305 8.523 1 98.88 54 GLY B N 1
ATOM 1407 C CA . GLY B 1 54 ? -0.309 8.117 8.023 1 98.88 54 GLY B CA 1
ATOM 1408 C C . GLY B 1 54 ? 0.721 7.949 9.125 1 98.88 54 GLY B C 1
ATOM 1409 O O . GLY B 1 54 ? 1.6 7.086 9.031 1 98.88 54 GLY B O 1
ATOM 1410 N N . MET B 1 55 ? 0.61 8.727 10.156 1 98.81 55 MET B N 1
ATOM 1411 C CA . MET B 1 55 ? 1.527 8.641 11.289 1 98.81 55 MET B CA 1
ATOM 1412 C C . MET B 1 55 ? 1.381 7.309 12.016 1 98.81 55 MET B C 1
ATOM 1414 O O . MET B 1 55 ? 2.377 6.691 12.391 1 98.81 55 MET B O 1
ATOM 1418 N N . LYS B 1 56 ? 0.173 6.898 12.195 1 98.69 56 LYS B N 1
ATOM 1419 C CA . LYS B 1 56 ? -0.062 5.613 12.852 1 98.69 56 LYS B CA 1
ATOM 1420 C C . LYS B 1 56 ? 0.55 4.469 12.047 1 98.69 56 LYS B C 1
ATOM 1422 O O . LYS B 1 56 ? 1.177 3.572 12.617 1 98.69 56 LYS B O 1
ATOM 1427 N N . LEU B 1 57 ? 0.341 4.484 10.789 1 97.75 57 LEU B N 1
ATOM 1428 C CA . LEU B 1 57 ? 0.899 3.465 9.906 1 97.75 57 LEU B CA 1
ATOM 1429 C C . LEU B 1 57 ? 2.42 3.416 10.023 1 97.75 57 LEU B C 1
ATOM 1431 O O . LEU B 1 57 ? 3.002 2.34 10.164 1 97.75 57 LEU B O 1
ATOM 1435 N N . CYS B 1 58 ? 3.023 4.57 10 1 98.19 58 CYS B N 1
ATOM 1436 C CA . CYS B 1 58 ? 4.48 4.648 10.078 1 98.19 58 CYS B CA 1
ATOM 1437 C C . CYS B 1 58 ? 4.977 4.168 11.438 1 98.19 58 CYS B C 1
ATOM 1439 O O . CYS B 1 58 ? 5.996 3.48 11.523 1 98.19 58 CYS B O 1
ATOM 1441 N N . ALA B 1 59 ? 4.285 4.547 12.484 1 97.62 59 ALA B N 1
ATOM 1442 C CA . ALA B 1 59 ? 4.648 4.102 13.828 1 97.62 59 ALA B CA 1
ATOM 1443 C C . ALA B 1 59 ? 4.574 2.582 13.945 1 97.62 59 ALA B C 1
ATOM 1445 O O . ALA B 1 59 ? 5.477 1.949 14.492 1 97.62 59 ALA B O 1
ATOM 1446 N N . ALA B 1 60 ? 3.535 2.004 13.391 1 95.44 60 ALA B N 1
ATOM 1447 C CA . ALA B 1 60 ? 3.35 0.555 13.422 1 95.44 60 ALA B CA 1
ATOM 1448 C C . ALA B 1 60 ? 4.469 -0.157 12.664 1 95.44 60 ALA B C 1
ATOM 1450 O O . ALA B 1 60 ? 4.82 -1.291 12.992 1 95.44 60 ALA B O 1
ATOM 1451 N N . ARG B 1 61 ? 5.07 0.524 11.742 1 94 61 ARG B N 1
ATOM 1452 C CA . ARG B 1 61 ? 6.141 -0.048 10.938 1 94 61 ARG B CA 1
ATOM 1453 C C . ARG B 1 61 ? 7.5 0.196 11.578 1 94 61 ARG B C 1
ATOM 1455 O O . ARG B 1 61 ? 8.523 -0.271 11.07 1 94 61 ARG B O 1
ATOM 1462 N N . GLY B 1 62 ? 7.52 0.993 12.523 1 95.31 62 GLY B N 1
ATOM 1463 C CA . GLY B 1 62 ? 8.75 1.26 13.258 1 95.31 62 GLY B CA 1
ATOM 1464 C C . GLY B 1 62 ? 9.625 2.301 12.586 1 95.31 62 GLY B C 1
ATOM 1465 O O . GLY B 1 62 ? 10.844 2.322 12.797 1 95.31 62 GLY B O 1
ATOM 1466 N N . TYR B 1 63 ? 9.039 3.096 11.727 1 96.31 63 TYR B N 1
ATOM 1467 C CA . TYR B 1 63 ? 9.828 4.156 11.117 1 96.31 63 TYR B CA 1
ATOM 1468 C C . TYR B 1 63 ? 10.273 5.176 12.156 1 96.31 63 TYR B C 1
ATOM 1470 O O . TYR B 1 63 ? 9.461 5.695 12.914 1 96.31 63 TYR B O 1
ATOM 1478 N N . GLU B 1 64 ? 11.508 5.461 12.133 1 95.69 64 GLU B N 1
ATOM 1479 C CA . GLU B 1 64 ? 12.055 6.383 13.125 1 95.69 64 GLU B CA 1
ATOM 1480 C C . GLU B 1 64 ? 12.117 7.805 12.586 1 95.69 64 GLU B C 1
ATOM 1482 O O . GLU B 1 64 ? 11.945 8.766 13.336 1 95.6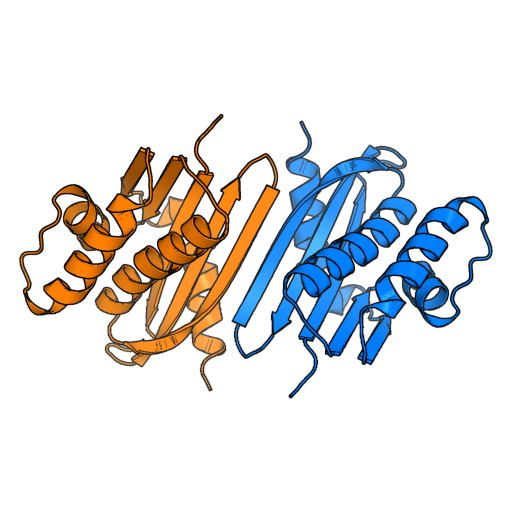9 64 GLU B O 1
ATOM 1487 N N . SER B 1 65 ? 12.43 7.867 11.32 1 97.44 65 SER B N 1
ATOM 1488 C CA . SER B 1 65 ? 12.539 9.156 10.641 1 97.44 65 SER B CA 1
ATOM 1489 C C . SER B 1 65 ? 11.5 9.289 9.531 1 97.44 65 SER B C 1
ATOM 1491 O O . SER B 1 65 ? 11.484 8.492 8.594 1 97.44 65 SER B O 1
ATOM 1493 N N . VAL B 1 66 ? 10.641 10.305 9.727 1 98.56 66 VAL B N 1
ATOM 1494 C CA . VAL B 1 66 ? 9.531 10.438 8.781 1 98.56 66 VAL B CA 1
ATOM 1495 C C . VAL B 1 66 ? 9.445 11.875 8.289 1 98.56 66 VAL B C 1
ATOM 1497 O O . VAL B 1 66 ? 9.672 12.82 9.047 1 98.56 66 VAL B O 1
ATOM 1500 N N . SER B 1 67 ? 9.242 12.031 6.977 1 98.75 67 SER B N 1
ATOM 1501 C CA . SER B 1 67 ? 9 13.312 6.332 1 98.75 67 SER B CA 1
ATOM 1502 C C . SER B 1 67 ? 7.648 13.328 5.625 1 98.75 67 SER B C 1
ATOM 1504 O O . SER B 1 67 ? 7.52 12.812 4.516 1 98.75 67 SER B O 1
ATOM 1506 N N . PHE B 1 68 ? 6.707 13.977 6.281 1 98.88 68 PHE B N 1
ATOM 1507 C CA . PHE B 1 68 ? 5.355 14.047 5.73 1 98.88 68 PHE B CA 1
ATOM 1508 C C . PHE B 1 68 ? 5.23 15.219 4.762 1 98.88 68 PHE B C 1
ATOM 1510 O O . PHE B 1 68 ? 5.898 16.25 4.926 1 98.88 68 PHE B O 1
ATOM 1517 N N . ARG B 1 69 ? 4.34 15.039 3.748 1 98.88 69 ARG B N 1
ATOM 1518 C CA . ARG B 1 69 ? 4 16.062 2.768 1 98.88 69 ARG B CA 1
ATOM 1519 C C . ARG B 1 69 ? 2.488 16.156 2.582 1 98.88 69 ARG B C 1
ATOM 1521 O O . ARG B 1 69 ? 1.8 15.141 2.508 1 98.88 69 ARG B O 1
ATOM 1528 N N . THR B 1 70 ? 2.004 17.359 2.582 1 98.88 70 THR B N 1
ATOM 1529 C CA . THR B 1 70 ? 0.577 17.625 2.438 1 98.88 70 THR B CA 1
ATOM 1530 C C . THR B 1 70 ? 0.343 18.906 1.648 1 98.88 70 THR B C 1
ATOM 1532 O O . THR B 1 70 ? 1.161 19.828 1.696 1 98.88 70 THR B O 1
ATOM 1535 N N . ASP B 1 71 ? -0.764 18.953 0.942 1 98.88 71 ASP B N 1
ATOM 1536 C CA . ASP B 1 71 ? -1.085 20.203 0.265 1 98.88 71 ASP B CA 1
ATOM 1537 C C . ASP B 1 71 ? -2.078 21.031 1.08 1 98.88 71 ASP B C 1
ATOM 1539 O O . ASP B 1 71 ? -2.631 22.016 0.583 1 98.88 71 ASP B O 1
ATOM 1543 N N . SER B 1 72 ? -2.354 20.656 2.258 1 98.62 72 SER B N 1
ATOM 1544 C CA . SER B 1 72 ? -3.152 21.438 3.199 1 98.62 72 SER B CA 1
ATOM 1545 C C . SER B 1 72 ? -2.273 22.344 4.062 1 98.62 72 SER B C 1
ATOM 1547 O O . SER B 1 72 ? -1.552 21.859 4.938 1 98.62 72 SER B O 1
ATOM 1549 N N . ASP B 1 73 ? -2.428 23.594 3.854 1 97.69 73 ASP B N 1
ATOM 1550 C CA . ASP B 1 73 ? -1.656 24.547 4.648 1 97.69 73 ASP B CA 1
ATOM 1551 C C . ASP B 1 73 ? -2.082 24.516 6.113 1 97.69 73 ASP B C 1
ATOM 1553 O O . ASP B 1 73 ? -1.247 24.625 7.012 1 97.69 73 ASP B O 1
ATOM 1557 N N . IL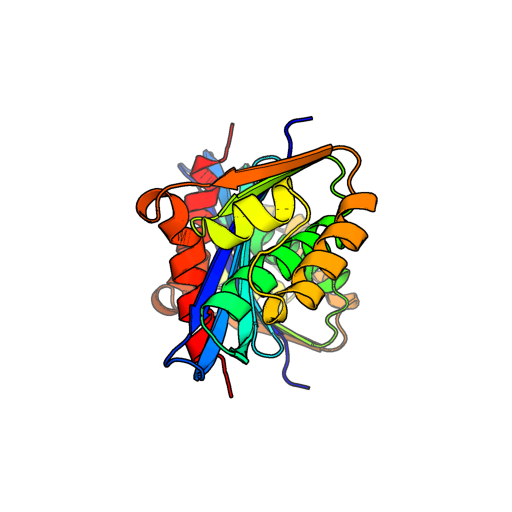E B 1 74 ? -3.277 24.297 6.34 1 97.38 74 ILE B N 1
ATOM 1558 C CA . ILE B 1 74 ? -3.824 24.266 7.691 1 97.38 74 ILE B CA 1
ATOM 1559 C C . ILE B 1 74 ? -3.258 23.078 8.453 1 97.38 74 ILE B C 1
ATOM 1561 O O . ILE B 1 74 ? -2.834 23.219 9.609 1 97.38 74 ILE B O 1
ATOM 1565 N N . VAL B 1 75 ? -3.172 21.938 7.82 1 98.62 75 VAL B N 1
ATOM 1566 C CA . VAL B 1 75 ? -2.674 20.734 8.469 1 98.62 75 VAL B CA 1
ATOM 1567 C C . VAL B 1 75 ? -1.173 20.859 8.719 1 98.62 75 VAL B C 1
ATOM 1569 O O . VAL B 1 75 ? -0.687 20.531 9.797 1 98.62 75 VAL B O 1
ATOM 1572 N N . GLU B 1 76 ? -0.45 21.344 7.727 1 98.69 76 GLU B N 1
ATOM 1573 C CA . GLU B 1 76 ? 0.991 21.516 7.891 1 98.69 76 GLU B CA 1
ATOM 1574 C C . GLU B 1 76 ? 1.313 22.438 9.055 1 98.69 76 GLU B C 1
ATOM 1576 O O . GLU B 1 76 ? 2.119 22.109 9.922 1 98.69 76 GLU B O 1
ATOM 1581 N N . ARG B 1 77 ? 0.65 23.578 9.133 1 97.94 77 ARG B N 1
ATOM 1582 C CA . ARG B 1 77 ? 0.904 24.578 10.172 1 97.94 77 ARG B CA 1
ATOM 1583 C C . ARG B 1 77 ? 0.506 24.047 11.547 1 97.94 77 ARG B C 1
ATOM 1585 O O . ARG B 1 77 ? 1.229 24.234 12.523 1 97.94 77 ARG B O 1
ATOM 1592 N N . ALA B 1 78 ? -0.629 23.422 11.578 1 98.12 78 ALA B N 1
ATOM 1593 C CA . ALA B 1 78 ? -1.105 22.875 12.844 1 98.12 78 ALA B CA 1
ATOM 1594 C C . ALA B 1 78 ? -0.113 21.859 13.414 1 98.12 78 ALA B C 1
ATOM 1596 O O . ALA B 1 78 ? 0.163 21.859 14.617 1 98.12 78 ALA B O 1
ATOM 1597 N N . ALA B 1 79 ? 0.396 21 12.594 1 98.25 79 ALA B N 1
ATOM 1598 C CA . ALA B 1 79 ? 1.347 19.984 13.016 1 98.25 79 ALA B CA 1
ATOM 1599 C C . ALA B 1 79 ? 2.682 20.609 13.414 1 98.25 79 ALA B C 1
ATOM 1601 O O . ALA B 1 79 ? 3.297 20.188 14.398 1 98.25 79 ALA B O 1
ATOM 1602 N N . ASP B 1 80 ? 3.102 21.562 12.664 1 96.88 80 ASP B N 1
ATOM 1603 C CA . ASP B 1 80 ? 4.395 22.188 12.898 1 96.88 80 ASP B CA 1
ATOM 1604 C C . ASP B 1 80 ? 4.375 23.031 14.172 1 96.88 80 ASP B C 1
ATOM 1606 O O . ASP B 1 80 ? 5.254 22.906 15.023 1 96.88 80 ASP B O 1
ATOM 1610 N N . LEU B 1 81 ? 3.316 23.797 14.312 1 96.44 81 LEU B N 1
ATOM 1611 C CA . LEU B 1 81 ? 3.217 24.734 15.43 1 96.44 81 LEU B CA 1
ATOM 1612 C C . LEU B 1 81 ? 2.564 24.062 16.641 1 96.44 81 LEU B C 1
ATOM 1614 O O . LEU B 1 81 ? 2.562 24.625 17.734 1 96.44 81 LEU B O 1
ATOM 1618 N N . GLU B 1 82 ? 1.93 22.922 16.391 1 97.19 82 GLU B N 1
ATOM 1619 C CA . GLU B 1 82 ? 1.218 22.188 17.438 1 97.19 82 GLU B CA 1
ATOM 1620 C C . GLU B 1 82 ? 0.088 23.016 18.031 1 97.19 82 GLU B C 1
ATOM 1622 O O . GLU B 1 82 ? -0.095 23.047 19.25 1 97.19 82 GLU B O 1
ATOM 1627 N N . ALA B 1 83 ? -0.512 23.734 17.109 1 96.38 83 ALA B N 1
ATOM 1628 C CA . ALA B 1 83 ? -1.636 24.594 17.469 1 96.38 83 ALA B CA 1
ATOM 1629 C C . ALA B 1 83 ? -2.537 24.844 16.25 1 96.38 83 ALA B C 1
ATOM 1631 O O . ALA B 1 83 ? -2.123 24.641 15.109 1 96.38 83 ALA B O 1
ATOM 1632 N N . VAL B 1 84 ? -3.838 25.234 16.562 1 96.31 84 VAL B N 1
ATOM 1633 C CA . VAL B 1 84 ? -4.777 25.547 15.492 1 96.31 84 VAL B CA 1
ATOM 1634 C C . VAL B 1 84 ? -5.676 26.703 15.922 1 96.31 84 VAL B C 1
ATOM 1636 O O . VAL B 1 84 ? -6.016 26.828 17.109 1 96.31 84 VAL B O 1
ATOM 1639 N N . LYS B 1 85 ? -6.027 27.469 15.008 1 94.69 85 LYS B N 1
ATOM 1640 C CA . LYS B 1 85 ? -6.871 28.625 15.312 1 94.69 85 LYS B CA 1
ATOM 1641 C C . LYS B 1 85 ? -8.305 28.188 15.609 1 94.69 85 LYS B C 1
ATOM 1643 O O . LYS B 1 85 ? -8.906 28.625 16.594 1 94.69 85 LYS B O 1
ATOM 1648 N N . ASN B 1 86 ? -8.82 27.328 14.758 1 95.62 86 ASN B N 1
ATOM 1649 C CA . ASN B 1 86 ? -10.164 26.797 14.945 1 95.62 86 ASN B CA 1
ATOM 1650 C C . ASN B 1 86 ? -10.18 25.641 15.93 1 95.62 86 ASN B C 1
ATOM 1652 O O . ASN B 1 86 ? -9.734 24.531 15.602 1 95.62 86 ASN B O 1
ATOM 1656 N N . LYS B 1 87 ? -10.766 25.828 17.062 1 95 87 LYS B N 1
ATOM 1657 C CA . LYS B 1 87 ? -10.695 24.891 18.188 1 95 87 LYS B CA 1
ATOM 1658 C C . LYS B 1 87 ? -11.398 23.578 17.859 1 95 87 LYS B C 1
ATOM 1660 O O . LYS B 1 87 ? -11.156 22.562 18.5 1 95 87 LYS B O 1
ATOM 1665 N N . THR B 1 88 ? -12.234 23.609 16.875 1 95.81 88 THR B N 1
ATOM 1666 C CA . THR B 1 88 ? -12.914 22.391 16.453 1 95.81 88 THR B CA 1
ATOM 1667 C C . THR B 1 88 ? -11.906 21.328 16.031 1 95.81 88 THR B C 1
ATOM 1669 O O . THR B 1 88 ? -12.172 20.141 16.141 1 95.81 88 THR B O 1
ATOM 1672 N N . PHE B 1 89 ? -10.742 21.766 15.672 1 97.62 89 PHE B N 1
ATOM 1673 C CA . PHE B 1 89 ? -9.742 20.844 15.156 1 97.62 89 PHE B CA 1
ATOM 1674 C C . PHE B 1 89 ? -8.711 20.5 16.219 1 97.62 89 PHE B C 1
ATOM 1676 O O . PHE B 1 89 ? -7.781 19.734 15.969 1 97.62 89 PHE B O 1
ATOM 1683 N N . GLN B 1 90 ? -8.898 21 17.422 1 98 90 GLN B N 1
ATOM 1684 C CA . GLN B 1 90 ? -7.922 20.812 18.484 1 98 90 GLN B CA 1
ATOM 1685 C C . GLN B 1 90 ? -7.723 19.328 18.797 1 98 90 GLN B C 1
ATOM 1687 O O . GLN B 1 90 ? -6.602 18.891 19.062 1 98 90 GLN B O 1
ATOM 1692 N N . PRO B 1 91 ? -8.789 18.547 18.766 1 98.38 91 PRO B N 1
ATOM 1693 C CA . PRO B 1 91 ? -8.586 17.125 19.031 1 98.38 91 PRO B CA 1
ATOM 1694 C C . PRO B 1 91 ? -7.641 16.469 18.031 1 98.38 91 PRO B C 1
ATOM 1696 O O . PRO B 1 91 ? -6.875 15.57 18.406 1 98.38 91 PRO B O 1
ATOM 1699 N N . PHE B 1 92 ? -7.695 16.828 16.812 1 98.75 92 PHE B N 1
ATOM 1700 C CA . PHE B 1 92 ? -6.781 16.297 15.805 1 98.75 92 PHE B CA 1
ATOM 1701 C C . PHE B 1 92 ? -5.348 16.703 16.109 1 98.75 92 PHE B C 1
ATOM 1703 O O . PHE B 1 92 ? -4.426 15.898 16 1 98.75 92 PHE B O 1
ATOM 1710 N N . VAL B 1 93 ? -5.207 17.953 16.547 1 98.62 93 VAL B N 1
ATOM 1711 C CA . VAL B 1 93 ? -3.879 18.484 16.844 1 98.62 93 VAL B CA 1
ATOM 1712 C C . VAL B 1 93 ? -3.305 17.75 18.062 1 98.62 93 VAL B C 1
ATOM 1714 O O . VAL B 1 93 ? -2.127 17.391 18.078 1 98.62 93 VAL B O 1
ATOM 1717 N N . ASP B 1 94 ? -4.121 17.547 19.016 1 98.69 94 ASP B N 1
ATOM 1718 C CA . ASP B 1 94 ? -3.697 16.797 20.203 1 98.69 94 ASP B CA 1
ATOM 1719 C C . ASP B 1 94 ? -3.191 15.414 19.828 1 98.69 94 ASP B C 1
ATOM 1721 O O . ASP B 1 94 ? -2.168 14.961 20.344 1 98.69 94 ASP B O 1
ATOM 1725 N N . GLU B 1 95 ? -3.879 14.75 18.984 1 98.75 95 GLU B N 1
ATOM 1726 C CA . GLU B 1 95 ? -3.479 13.422 18.531 1 98.75 95 GLU B CA 1
ATOM 1727 C C . GLU B 1 95 ? -2.162 13.469 17.766 1 98.75 95 GLU B C 1
ATOM 1729 O O . GLU B 1 95 ? -1.299 12.609 17.938 1 98.75 95 GLU B O 1
ATOM 1734 N N . ILE B 1 96 ? -2.008 14.445 16.953 1 98.75 96 ILE B N 1
ATOM 1735 C CA . ILE B 1 96 ? -0.78 14.625 16.188 1 98.75 96 ILE B CA 1
ATOM 1736 C C . ILE B 1 96 ? 0.403 14.797 17.141 1 98.75 96 ILE B C 1
ATOM 1738 O O . ILE B 1 96 ? 1.451 14.172 16.953 1 98.75 96 ILE B O 1
ATOM 1742 N N . ILE B 1 97 ? 0.16 15.641 18.172 1 98.44 97 ILE B N 1
ATOM 1743 C CA . ILE B 1 97 ? 1.205 15.891 19.156 1 98.44 97 ILE B CA 1
ATOM 1744 C C . ILE B 1 97 ? 1.578 14.594 19.859 1 98.44 97 ILE B C 1
ATOM 1746 O O . ILE B 1 97 ? 2.762 14.281 20.031 1 98.44 97 ILE B O 1
ATOM 1750 N N . ARG B 1 98 ? 0.631 13.859 20.234 1 98.5 98 ARG B N 1
ATOM 1751 C CA . ARG B 1 98 ? 0.854 12.578 20.891 1 98.5 98 ARG B CA 1
ATOM 1752 C C . ARG B 1 98 ? 1.656 11.633 20 1 98.5 98 ARG B C 1
ATOM 1754 O O . ARG B 1 98 ? 2.623 11.016 20.453 1 98.5 98 ARG B O 1
ATOM 1761 N N . LEU B 1 99 ? 1.303 11.5 18.766 1 98.44 99 LEU B N 1
ATOM 1762 C CA . LEU B 1 99 ? 1.955 10.594 17.828 1 98.44 99 LEU B CA 1
ATOM 1763 C C . LEU B 1 99 ? 3.375 11.055 17.531 1 98.44 99 LEU B C 1
ATOM 1765 O O . LEU B 1 99 ? 4.273 10.234 17.344 1 98.44 99 LEU B O 1
ATOM 1769 N N . LYS B 1 100 ? 3.588 12.367 17.531 1 97.62 100 LYS B N 1
ATOM 1770 C CA . LYS B 1 100 ? 4.898 12.938 17.234 1 97.62 100 LYS B CA 1
ATOM 1771 C C . LYS B 1 100 ? 5.945 12.453 18.234 1 97.62 100 LYS B C 1
ATOM 1773 O O . LYS B 1 100 ? 7.113 12.281 17.875 1 97.62 100 LYS B O 1
ATOM 1778 N N . ALA B 1 101 ? 5.512 12.281 19.359 1 95.94 101 ALA B N 1
ATOM 1779 C CA . ALA B 1 101 ? 6.41 11.867 20.438 1 95.94 101 ALA B CA 1
ATOM 1780 C C . ALA B 1 101 ? 7.051 10.516 20.125 1 95.94 101 ALA B C 1
ATOM 1782 O O . ALA B 1 101 ? 8.117 10.188 20.656 1 95.94 101 ALA B O 1
ATOM 1783 N N . GLY B 1 102 ? 6.469 9.781 19.234 1 95.88 102 GLY B N 1
ATOM 1784 C CA . GLY B 1 102 ? 6.969 8.453 18.906 1 95.88 102 GLY B CA 1
ATOM 1785 C C . GLY B 1 102 ? 7.973 8.469 17.766 1 95.88 102 GLY B C 1
ATOM 1786 O O . GLY B 1 102 ? 8.57 7.438 17.453 1 95.88 102 GLY B O 1
ATOM 1787 N N . PHE B 1 103 ? 8.188 9.609 17.188 1 97.56 103 PHE B N 1
ATOM 1788 C CA . PHE B 1 103 ? 9.109 9.734 16.078 1 97.56 103 PHE B CA 1
ATOM 1789 C C . PHE B 1 103 ? 10.359 10.508 16.484 1 97.56 103 PHE B C 1
ATOM 1791 O O . PHE B 1 103 ? 10.297 11.711 16.734 1 97.56 103 PHE B O 1
ATOM 1798 N N . PRO B 1 104 ? 11.461 9.844 16.562 1 97.25 104 PRO B N 1
ATOM 1799 C CA . PRO B 1 104 ? 12.703 10.562 16.859 1 97.25 104 PRO B CA 1
ATOM 1800 C C . PRO B 1 104 ? 12.93 11.742 15.914 1 97.25 104 PRO B C 1
ATOM 1802 O O . PRO B 1 104 ? 13.344 12.82 16.359 1 97.25 104 PRO B O 1
ATOM 1805 N N . LEU B 1 105 ? 12.664 11.539 14.648 1 97.25 105 LEU B N 1
ATOM 1806 C CA . LEU B 1 105 ? 12.758 12.609 13.656 1 97.25 105 LEU B CA 1
ATOM 1807 C C . LEU B 1 105 ? 11.461 12.742 12.875 1 97.25 105 LEU B C 1
ATOM 1809 O O . LEU B 1 105 ? 11.07 11.82 12.148 1 97.25 105 LEU B O 1
ATOM 1813 N N . PHE B 1 106 ? 10.867 13.891 13.086 1 98.12 106 PHE B N 1
ATOM 1814 C CA . PHE B 1 106 ? 9.586 14.164 12.453 1 98.12 106 PHE B CA 1
ATOM 1815 C C . PHE B 1 106 ? 9.648 15.453 11.641 1 98.12 106 PHE B C 1
ATOM 1817 O O . PHE B 1 106 ? 9.961 16.516 12.18 1 98.12 106 PHE B O 1
ATOM 1824 N N . PHE B 1 107 ? 9.312 15.32 10.359 1 98.12 107 PHE B N 1
ATOM 1825 C CA . PHE B 1 107 ? 9.234 16.484 9.484 1 98.12 107 PHE B CA 1
ATOM 1826 C C . PHE B 1 107 ? 7.891 16.531 8.766 1 98.12 107 PHE B C 1
ATOM 1828 O O . PHE B 1 107 ? 7.32 15.484 8.438 1 98.12 107 PHE B O 1
ATOM 1835 N N . ILE B 1 108 ? 7.449 17.766 8.5 1 98.56 108 ILE B N 1
ATOM 1836 C CA . ILE B 1 108 ? 6.262 17.953 7.672 1 98.56 108 ILE B CA 1
ATOM 1837 C C . ILE B 1 108 ? 6.438 19.188 6.789 1 98.56 108 ILE B C 1
ATOM 1839 O O . ILE B 1 108 ? 6.957 20.203 7.238 1 98.56 108 ILE B O 1
ATOM 1843 N N . LYS B 1 109 ? 6.008 19.016 5.535 1 98.19 109 LYS B N 1
ATOM 1844 C CA . LYS B 1 109 ? 6.156 20.078 4.555 1 98.19 109 LYS B CA 1
ATOM 1845 C C . LYS B 1 109 ? 4.871 20.266 3.752 1 98.19 109 LYS B C 1
ATOM 1847 O O . LYS B 1 109 ? 4.242 19.297 3.338 1 98.19 109 LYS B O 1
ATOM 1852 N N . TRP B 1 110 ? 4.543 21.5 3.543 1 98.75 110 TRP B N 1
ATOM 1853 C CA . TRP B 1 110 ? 3.482 21.828 2.598 1 98.75 110 TRP B CA 1
ATOM 1854 C C . TRP B 1 110 ? 3.994 21.766 1.162 1 98.75 110 TRP B C 1
ATOM 1856 O O . TRP B 1 110 ? 5.094 22.234 0.865 1 98.75 110 TRP B O 1
ATOM 1866 N N . ILE B 1 111 ? 3.227 21.156 0.35 1 98.81 111 ILE B N 1
ATOM 1867 C CA . ILE B 1 111 ? 3.553 21.109 -1.07 1 98.81 111 ILE B CA 1
ATOM 1868 C C . ILE B 1 111 ? 2.334 21.516 -1.896 1 98.81 111 ILE B C 1
ATOM 1870 O O . ILE B 1 111 ? 1.193 21.312 -1.468 1 98.81 111 ILE B O 1
ATOM 1874 N N . PRO B 1 112 ? 2.562 22.047 -3.17 1 98.38 112 PRO B N 1
ATOM 1875 C CA . PRO B 1 112 ? 1.423 22.359 -4.035 1 98.38 112 PRO B CA 1
ATOM 1876 C C . PRO B 1 112 ? 0.618 21.125 -4.426 1 98.38 112 PRO B C 1
ATOM 1878 O O . PRO B 1 112 ? 1.187 20.047 -4.598 1 98.38 112 PRO B O 1
ATOM 1881 N N . GLY B 1 113 ? -0.705 21.328 -4.621 1 98.25 113 GLY B N 1
ATOM 1882 C CA . GLY B 1 113 ? -1.591 20.234 -4.988 1 98.25 113 GLY B CA 1
ATOM 1883 C C . GLY B 1 113 ? -1.082 19.422 -6.164 1 98.25 113 GLY B C 1
ATOM 1884 O O . GLY B 1 113 ? -1.205 18.203 -6.176 1 98.25 113 GLY B O 1
ATOM 1885 N N . ARG B 1 114 ? -0.516 20.062 -7.074 1 97.75 114 ARG B N 1
ATOM 1886 C CA . ARG B 1 114 ? -0.028 19.406 -8.281 1 97.75 114 ARG B CA 1
ATOM 1887 C C . ARG B 1 114 ? 1.076 18.406 -7.961 1 97.75 114 ARG B C 1
ATOM 1889 O O . ARG B 1 114 ? 1.336 17.484 -8.734 1 97.75 114 ARG B O 1
ATOM 1896 N N . GLN B 1 115 ? 1.765 18.516 -6.863 1 98.5 115 GLN B N 1
ATOM 1897 C CA . GLN B 1 115 ? 2.84 17.641 -6.43 1 98.5 115 GLN B CA 1
ATOM 1898 C C . GLN B 1 115 ? 2.314 16.547 -5.496 1 98.5 115 GLN B C 1
ATOM 1900 O O . GLN B 1 115 ? 3.076 15.695 -5.031 1 98.5 115 GLN B O 1
ATOM 1905 N N . ASN B 1 116 ? 1.049 16.625 -5.203 1 98.75 116 ASN B N 1
ATOM 1906 C CA . ASN B 1 116 ? 0.433 15.664 -4.289 1 98.75 116 ASN B CA 1
ATOM 1907 C C . ASN B 1 116 ? -0.646 14.836 -4.984 1 98.75 116 ASN B C 1
ATOM 1909 O O . ASN B 1 116 ? -1.609 14.406 -4.348 1 98.75 116 ASN B O 1
ATOM 1913 N N . GLN B 1 117 ? -0.515 14.578 -6.273 1 98.56 117 GLN B N 1
ATOM 1914 C CA . GLN B 1 117 ? -1.552 13.977 -7.109 1 98.56 117 GLN B CA 1
ATOM 1915 C C . GLN B 1 117 ? -1.821 12.531 -6.695 1 98.56 117 GLN B C 1
ATOM 1917 O O . GLN B 1 117 ? -2.971 12.086 -6.691 1 98.56 117 GLN B O 1
ATOM 1922 N N . THR B 1 118 ? -0.766 11.82 -6.41 1 98.44 118 THR B N 1
ATOM 1923 C CA . THR B 1 118 ? -0.935 10.422 -6.047 1 98.44 118 THR B CA 1
ATOM 1924 C C . THR B 1 118 ? -1.809 10.281 -4.805 1 98.44 118 THR B C 1
ATOM 1926 O O . THR B 1 118 ? -2.793 9.547 -4.809 1 98.44 118 THR B O 1
ATOM 1929 N N . ALA B 1 119 ? -1.514 11.047 -3.756 1 98.88 119 ALA B N 1
ATOM 1930 C CA . ALA B 1 119 ? -2.305 10.992 -2.527 1 98.88 119 ALA B CA 1
ATOM 1931 C C . ALA B 1 119 ? -3.732 11.469 -2.775 1 98.88 119 ALA B C 1
ATOM 1933 O O . ALA B 1 119 ? -4.684 10.914 -2.215 1 98.88 119 ALA B O 1
ATOM 1934 N N . ASP B 1 120 ? -3.859 12.469 -3.588 1 98.81 120 ASP B N 1
ATOM 1935 C CA . ASP B 1 120 ? -5.18 12.977 -3.957 1 98.81 120 ASP B CA 1
ATOM 1936 C C . ASP B 1 120 ? -6.02 11.891 -4.625 1 98.81 120 ASP B C 1
ATOM 1938 O O . ASP B 1 120 ? -7.18 11.688 -4.262 1 98.81 120 ASP B O 1
ATOM 1942 N N . GLN B 1 121 ? -5.426 11.195 -5.598 1 98.62 121 GLN B N 1
ATOM 1943 C CA . GLN B 1 121 ? -6.125 10.117 -6.289 1 98.62 121 GLN B CA 1
ATOM 1944 C C . GLN B 1 121 ? -6.508 9 -5.32 1 98.62 121 GLN B C 1
ATOM 1946 O O . GLN B 1 121 ? -7.613 8.461 -5.395 1 98.62 121 GLN B O 1
ATOM 1951 N N . LEU B 1 122 ? -5.629 8.641 -4.488 1 98.88 122 LEU B N 1
ATOM 1952 C CA . LEU B 1 122 ? -5.887 7.602 -3.496 1 98.88 122 LEU B CA 1
ATOM 1953 C C . LEU B 1 122 ? -7.051 7.992 -2.592 1 98.88 122 LEU B C 1
ATOM 1955 O O . LEU B 1 122 ? -7.906 7.16 -2.285 1 98.88 122 LEU B O 1
ATOM 1959 N N . ALA B 1 123 ? -7.07 9.258 -2.133 1 98.88 123 ALA B N 1
ATOM 1960 C CA . ALA B 1 123 ? -8.141 9.75 -1.271 1 98.88 123 ALA B CA 1
ATOM 1961 C C . ALA B 1 123 ? -9.492 9.68 -1.98 1 98.88 123 ALA B C 1
ATOM 1963 O O . ALA B 1 123 ? -10.484 9.242 -1.396 1 98.88 123 ALA B O 1
ATOM 1964 N N . LYS B 1 124 ? -9.508 10.133 -3.166 1 98.56 124 LYS B N 1
ATOM 1965 C CA . LYS B 1 124 ? -10.742 10.133 -3.943 1 98.56 124 LYS B CA 1
ATOM 1966 C C . LYS B 1 124 ? -11.242 8.711 -4.184 1 98.56 124 LYS B C 1
ATOM 1968 O O . LYS B 1 124 ? -12.445 8.445 -4.121 1 98.56 124 LYS B O 1
ATOM 1973 N N . LYS B 1 125 ? -10.297 7.844 -4.5 1 98.31 125 LYS B N 1
ATOM 1974 C CA . LYS B 1 125 ? -10.656 6.434 -4.641 1 98.31 125 LYS B CA 1
ATOM 1975 C C . LYS B 1 125 ? -11.289 5.898 -3.357 1 98.31 125 LYS B C 1
ATOM 1977 O O . LYS B 1 125 ? -12.242 5.117 -3.408 1 98.31 125 LYS B O 1
ATOM 1982 N N . ALA B 1 126 ? -10.781 6.348 -2.232 1 98.75 126 ALA B N 1
ATOM 1983 C CA . ALA B 1 126 ? -11.258 5.879 -0.931 1 98.75 126 ALA B CA 1
ATOM 1984 C C . ALA B 1 126 ? -12.711 6.277 -0.701 1 98.75 126 ALA B C 1
ATOM 1986 O O . ALA B 1 126 ? -13.461 5.547 -0.047 1 98.75 126 ALA B O 1
ATOM 1987 N N . ILE B 1 127 ? -13.125 7.41 -1.277 1 98.44 127 ILE B N 1
ATOM 1988 C CA . ILE B 1 127 ? -14.5 7.859 -1.131 1 98.44 127 ILE B CA 1
ATOM 1989 C C . ILE B 1 127 ? -15.453 6.805 -1.693 1 98.44 127 ILE B C 1
ATOM 1991 O O . ILE B 1 127 ? -16.484 6.504 -1.089 1 98.44 127 ILE B O 1
ATOM 1995 N N . ARG B 1 128 ? -15.102 6.207 -2.795 1 96.69 128 ARG B N 1
ATOM 1996 C CA . ARG B 1 128 ? -15.945 5.246 -3.502 1 96.69 128 ARG B CA 1
ATOM 1997 C C . ARG B 1 128 ? -16.047 3.936 -2.73 1 96.69 128 ARG B C 1
ATOM 1999 O O . ARG B 1 128 ? -16.906 3.1 -3.025 1 96.69 128 ARG B O 1
ATOM 2006 N N . LEU B 1 129 ? -15.219 3.791 -1.752 1 96.06 129 LEU B N 1
ATOM 2007 C CA . LEU B 1 129 ? -15.172 2.547 -0.992 1 96.06 129 LEU B CA 1
ATOM 2008 C C . LEU B 1 129 ? -16.047 2.637 0.248 1 96.06 129 LEU B C 1
ATOM 2010 O O . LEU B 1 129 ? -16.188 1.663 0.993 1 96.06 129 LEU B O 1
ATOM 2014 N N . ASN B 1 130 ? -16.562 3.861 0.341 1 94.25 130 ASN B N 1
ATOM 2015 C CA . ASN B 1 130 ? -17.469 3.988 1.475 1 94.25 130 ASN B CA 1
ATOM 2016 C C . ASN B 1 130 ? -18.734 3.141 1.284 1 94.25 130 ASN B C 1
ATOM 2018 O O . ASN B 1 130 ? -19.234 3.018 0.168 1 94.25 130 ASN B O 1
ATOM 2022 N N . LYS B 1 131 ? -19.203 2.398 2.195 1 79.5 131 LYS B N 1
ATOM 2023 C CA . LYS B 1 131 ? -20.438 1.604 2.137 1 79.5 131 LYS B CA 1
ATOM 2024 C C . LYS B 1 131 ? -21.641 2.434 2.549 1 79.5 131 LYS B C 1
ATOM 2026 O O . LYS B 1 131 ? -21.531 3.338 3.379 1 79.5 131 LYS B O 1
#

Organism: Bacillus amyloliquefaciens (strain ATCC 23350 / DSM 7 / BCRC 11601 / CCUG 28519 / NBRC 15535 / NRRL B-14393 / F) (NCBI:txid692420)

Foldseek 3Di:
DDAKEKEKAKDDPDAFHWIWMKIWIDDPNDIDIDIATDGTHGRVVRGLVRVLVNLVVCLVVVGQAHEYEYQDPQNQCCLVVLDHDDCVCNVSSVSSVVSVVSHNHYHYDHDHPVVRVNRVVSTVVNSVVDD/DDAKEKEKAKDDPDAFHWIWMKIWIDDPNDIDIDIATDGTHGRVVRGLVRVLVNLVVCVVVVGQAHEYEYQDPQNQCCLVVLDHDDCVCNVSSVSSVVSVVSHNHYHYDHDHPVVRVNRVVSTVVNSVVDD

Solvent-accessible surface area (backbone atoms only — not comparable to full-atom values): 12898 Å² total; per-residue (Å²): 130,82,54,32,36,34,33,30,22,35,28,38,62,53,80,60,19,47,12,7,20,2,36,32,36,42,47,96,60,28,38,40,35,35,21,38,41,66,44,72,31,36,41,68,55,24,36,46,47,15,49,48,53,48,49,50,54,38,53,76,69,62,50,45,36,40,36,37,36,27,59,42,64,66,53,38,48,22,66,74,69,66,46,67,88,58,65,88,50,43,68,58,41,52,50,48,55,60,57,47,74,69,29,87,39,76,43,74,39,68,44,60,61,83,80,40,48,69,14,44,52,29,2,52,54,7,30,74,43,48,128,130,84,54,31,38,34,34,30,21,35,27,38,62,54,79,60,18,48,12,6,20,3,35,32,36,43,48,96,61,29,37,40,36,35,21,38,41,67,44,72,31,35,40,67,55,23,37,45,47,14,48,48,52,47,50,49,54,38,55,76,69,62,51,47,37,40,35,36,36,27,59,43,64,66,53,38,49,20,66,73,69,65,49,67,89,61,65,88,49,41,66,58,42,53,48,46,56,59,56,46,73,71,28,86,37,76,43,73,40,67,43,61,60,85,79,41,49,68,13,44,52,29,3,53,55,7,30,74,44,48,128

InterPro domains:
  IPR002156 Ribonuclease H domain [PF13456] (8-126)
  IPR002156 Ribonuclease H domain [PS50879] (1-128)
  IPR012337 Ribonuclease H-like superfamily [SSF53098] (1-124)
  IPR036397 Ribonuclease H superfamily [G3DSA:3.30.420.10] (4-130)
  IPR053151 Ribonuclease H-like [PTHR47723] (6-130)

Secondary structure (DSSP, 8-state):
-PPEEEEEEEEESSSSEEEEEEEEEEETTEEEEEEEEEEEE-HHHHHHHHHHHHHHHHHHTT-SEEEEEES-HHHHHHHHHT--SSGGGHHHHHHHHHHHTT-SEEEEEE--GGG-HHHHHHHHHHHTT--/-PPEEEEEEEEESSSSEEEEEEEEEEETTEEEEEEEEEEEE-HHHHHHHHHHHHHHHHHHTT-SEEEEEES-HHHHHHHHHT--SSGGGHHHHHHHHHHHTT-SEEEEEE--GGG-HHHHHHHHHHHTT--

Sequence (262 aa):
MMPAEIYVDGASAGNPGPSGIGIFIKHDGKTESFSIPIGDHSNQEAEFLALIEGMKLCAARGYESVSFRTDSDIVERAADLEAVKNKTFQPFVDEIIRLKAGFPLFFIKWIPGRQNQTADQLAKKAIRLNKMMPAEIYVDGASAGNPGPSGIGIFIKHDGKTESFSIPIGDHSNQEAEFLALIEGMKLCAARGYESVSFRTDSDIVERAADLEAVKNKTFQPFVDEIIRLKAGFPLFFIKWIPGRQNQTADQLAKKAIRLNK

Radius of gyration: 19.73 Å; Cα contacts (8 Å, |Δi|>4): 646; chains: 2; bounding box: 40×57×42 Å

pLDDT: mean 97.43, std 3.67, range [64.62, 98.94]

Nearest PDB structures (foldseek):
  4e19-assembly2_B  TM=9.293E-01  e=4.716E-13  Halobacterium salinarum NRC-1
  1jl2-assembly1_B  TM=8.043E-01  e=4.713E-11  Escherichia coli K-12
  1jl2-assembly1_D  TM=7.957E-01  e=1.357E-10  Escherichia coli K-12
  3aa3-assembly1_A  TM=7.661E-01  e=7.754E-11  Escherichia coli K-12
  2z1h-assembly1_A  TM=7.890E-01  e=1.445E-10  Escherichia coli

=== Feature glossary ===
The record interleaves many kinds of information about one protein. Here is each kind framed as the question it answers.

Q: What does the local fold look like, residue by residue?
A: A 3Di character summarizes, for each residue, the relative orientation of the Cα frame of its nearest spatial neighbor. Because it encodes fold topology rather than chemistry, 3Di alignments detect remote structural similarity that sequence alignment misses.

Q: Which residues are in helices, strands, or loops?
A: Secondary structure is the local, repeating backbone conformation. DSSP classifies it into eight states by reading the hydrogen-bond network: three helix types (H, G, I), two β types (E, B), two non-regular types (T, S), and unstructured coil (-).

Q: How big and how compact is the whole molecule?
A: Three whole-structure scalars: the radius of gyration (RMS distance of Cα from centroid, in Å), the count of Cα–Cα contacts (pairs closer than 8 Å and separated by more than four residues in sequence — i.e. tertiary, not local, contacts), and the bounding-box dimensions. Together they distinguish compact globular folds from extended fibres or disordered chains.

Q: How confident is the AlphaFold model at each residue?
A: For AlphaFold models, the B-factor field carries pLDDT — the model's own estimate of local accuracy on a 0–100 scale. Regions with pLDDT<50 should be treated as essentially unmodeled; they often correspond to intrinsically disordered segments.

Q: What family and function is it annotated with?
A: Functional annotations link the protein to curated databases. InterPro entries identify conserved domains and families by matching the sequence against member-database signatures (Pfam, PROSITE, CDD, …). Gene Ontology (GO) terms describe molecular function, biological process, and cellular component in a controlled vocabulary. CATH places the structure in a hierarchical fold classification (Class/Architecture/Topology/Homologous-superfamily). The organism is the source species.

Q: What known structures does this most resemble?
A: Nearest PDB neighbors are the top structural matches found by Foldseek when searching this structure against the entire Protein Data Bank. Each hit reports a TM-score (0 to 1; >0.5 almost always implies the same fold) and an E-value. These are *structural* homologs — they may share no detectable sequence similarity.

Q: Which residues are buried vs exposed?
A: Solvent-accessible surface area (SASA) is the area in Å² traced out by the centre of a 1.4 Å probe sphere (a water molecule) rolled over the protein's van der Waals surface (Shrake–Rupley / Lee–Richards construction). Buried residues have near-zero SASA; fully exposed residues can exceed 200 Å². The total SASA scales roughly with the number of surface residues.

Q: What are the backbone torsion angles?
A: φ (phi) and ψ (psi) are the two rotatable backbone dihedrals per residue: φ is the C(i-1)–N–Cα–C torsion, ψ is the N–Cα–C–N(i+1) torsion, both in degrees on (−180°, 180°]. α-helical residues cluster near (−60°, −45°); β-strand residues near (−120°, +130°). A Ramachandran plot is simply a scatter of (φ, ψ) for every residue.

Q: Are the domains correctly placed relative to each other?
A: Predicted aligned error is AlphaFold's pairwise confidence. Unlike pLDDT (per-residue), PAE is per-residue-pair and captures whether two parts of the structure are correctly placed relative to each other. Units are ångströms of expected positional error.

Q: What if only a Cα trace is available?
A: P-SEA three-state annotation labels each residue as helix, strand, or coil based purely on the geometry of the Cα trace. It serves as a fallback when the full backbone (and thus DSSP) is unavailable.

Q: What is the amino-acid chain?
A: This is the polypeptide sequence — one letter per residue, N-terminus first. Length ranges from a few dozen residues for small domains to over a thousand for large multi-domain proteins.

Q: What do the rendered images show?
A: The six renders are orthographic views along the three Cartesian axes in both directions. Representation (cartoon, sticks, or surface) and color scheme (sequence-rainbow or by-chain) vary across proteins so the training set covers all the common visualization conventions.

Q: What do the diagnostic plots show?
A: Plot images: a contact map (which residues are close in 3D, as an N×N binary image), a Ramachandran scatter (backbone torsion angles, revealing secondary-structure composition at a glance), and — for AlphaFold structures — a PAE heatmap (pairwise prediction confidence).

Q: How mobile is each atom in the crystal?
A: B-factor (Debye–Waller factor) reflects atomic displacement in the crystal lattice. It is an experimental observable (units Å²), not a prediction; low values mean the atom is pinned down, high values mean it moves or is heterogeneous across the crystal.

Q: Where is each backbone atom in 3D?
A: The mmCIF table is the protein's shape written out atom by atom. For each backbone N, Cα, C, and carbonyl O, it records an (x, y, z) coordinate triple in Å plus the residue type, chain letter, and residue number.